Protein AF-A0A8T5PJV5-F1 (afdb_monomer)

Foldseek 3Di:
DVCQLVVLQLQLLLPVPCLLVPVVVVCVLQPPPVLVVLLSCCLPPVPHDNPVADPLVVVVSVLSSVVVVVSNVSSVVSNVSVVVVCVVCVVVVNVVVSLVSNVVSLVVVVVVLVVLLCCLVPPVVVVVVVVCCVSPVVPSPDDDCPGPCCVRCPSVNVSVSSVVRSVVSVVVSVVSVVVSVVVVVVVVVD

Sequence (190 aa):
MKVLALFVTLFFISLNISFLLNQKIFILNYGENKYALKILEYVLSKDVKIDFLTYNEISHLNDVRNLVKYVFLIRDISLIIIIFSFSYFYINKKTDYFMKILKNGFLILFSFTLLLLASTLLFFDSLFIFFHQIFFPQGNWAFEPSSNLIILFPKEFWIKQFLIFIGISFSEFIFFYFFYIQNKNRKKYK

Mean predicted aligned error: 6.37 Å

Secondary structure (DSSP, 8-state):
-TTTTTSTTTHHHHS-TTTTT-HHHHHHHH-S-HHHHHHHHHHHTS-S--TTS-HHHHHHHHHHHHHHHHHHHHHHHHHHHHHHHHHHHHHTT-HHHHHHHHHHHHHHHHHHHHHHHHHHHH-HHHHHHHHHHHH-TT-TT---TTSHHHHHS-HHHHHHHHHHHHHHHHHHHHHHHHHHHHHHHHHHT-

Structure (mmCIF, N/CA/C/O backbone):
data_AF-A0A8T5PJV5-F1
#
_entry.id   AF-A0A8T5PJV5-F1
#
loop_
_atom_site.group_PDB
_atom_site.id
_atom_site.type_symbol
_atom_site.label_atom_id
_atom_site.label_alt_id
_atom_site.label_comp_id
_atom_site.label_asym_id
_atom_site.label_entity_id
_atom_site.label_seq_id
_atom_site.pdbx_PDB_ins_code
_atom_site.Cartn_x
_atom_site.Cartn_y
_atom_site.Cartn_z
_atom_site.occupancy
_atom_site.B_iso_or_equiv
_atom_site.auth_seq_id
_atom_site.auth_comp_id
_atom_site.auth_asym_id
_atom_site.auth_atom_id
_atom_site.pdbx_PDB_model_num
ATOM 1 N N . MET A 1 1 ? -20.487 6.536 9.307 1.00 44.53 1 MET A N 1
ATOM 2 C CA . MET A 1 1 ? -19.188 5.840 9.125 1.00 44.53 1 MET A CA 1
ATOM 3 C C . MET A 1 1 ? -18.192 6.254 10.221 1.00 44.53 1 MET A C 1
ATOM 5 O O . MET A 1 1 ? -17.358 7.100 9.965 1.00 44.53 1 MET A O 1
ATOM 9 N N . LYS A 1 2 ? -18.316 5.802 11.476 1.00 37.06 2 LYS A N 1
ATOM 10 C CA . LYS A 1 2 ? -17.989 6.622 12.674 1.00 37.06 2 LYS A CA 1
ATOM 11 C C . LYS A 1 2 ? -16.478 6.828 12.975 1.00 37.06 2 LYS A C 1
ATOM 13 O O . LYS A 1 2 ? -15.947 6.216 13.891 1.00 37.06 2 LYS A O 1
ATOM 18 N N . VAL A 1 3 ? -15.908 7.793 12.231 1.00 41.66 3 VAL A N 1
ATOM 19 C CA . VAL A 1 3 ? -14.508 8.203 11.938 1.00 41.66 3 VAL A CA 1
ATOM 20 C C . VAL A 1 3 ? -13.762 7.340 10.871 1.00 41.66 3 VAL A C 1
ATOM 22 O O . VAL A 1 3 ? -12.560 7.434 10.679 1.00 41.66 3 VAL A O 1
ATOM 25 N N . LEU A 1 4 ? -14.507 6.531 10.107 1.00 41.62 4 LEU A N 1
ATOM 26 C CA . LEU A 1 4 ? -14.152 5.625 8.989 1.00 41.62 4 LEU A CA 1
ATOM 27 C C . LEU A 1 4 ? -12.901 4.728 9.131 1.00 41.62 4 LEU A C 1
ATOM 29 O O . LEU A 1 4 ? -11.849 5.047 8.612 1.00 41.62 4 LEU A O 1
ATOM 33 N N . ALA A 1 5 ? -12.963 3.524 9.710 1.00 51.03 5 ALA A N 1
ATOM 34 C CA . ALA A 1 5 ? -13.978 3.078 10.624 1.00 51.03 5 ALA A CA 1
ATOM 35 C C . ALA A 1 5 ? -13.789 3.914 11.874 1.00 51.03 5 ALA A C 1
ATOM 37 O O . ALA A 1 5 ? -14.768 4.541 12.219 1.00 51.03 5 ALA A O 1
ATOM 38 N N . LEU A 1 6 ? -12.561 4.039 12.409 1.00 45.66 6 LEU A N 1
ATOM 39 C CA . LEU A 1 6 ? -11.931 5.268 12.935 1.00 45.66 6 LEU A CA 1
ATOM 40 C C . LEU A 1 6 ? -10.513 5.273 12.367 1.00 45.66 6 LEU A C 1
ATOM 42 O O . LEU A 1 6 ? -9.578 4.896 13.038 1.00 45.66 6 LEU A O 1
ATOM 46 N N . PHE A 1 7 ? -10.421 5.588 11.076 1.00 41.50 7 PHE A N 1
ATOM 47 C CA . PHE A 1 7 ? -9.308 5.438 10.126 1.00 41.50 7 PHE A CA 1
ATOM 48 C C . PHE A 1 7 ? -9.049 4.026 9.509 1.00 41.50 7 PHE A C 1
ATOM 50 O O . PHE A 1 7 ? -7.925 3.736 9.154 1.00 41.50 7 PHE A O 1
ATOM 57 N N . VAL A 1 8 ? -10.031 3.112 9.373 1.00 53.62 8 VAL A N 1
ATOM 58 C CA . VAL A 1 8 ? -9.960 1.716 8.794 1.00 53.62 8 VAL A CA 1
ATOM 59 C C . VAL A 1 8 ? -8.514 1.154 8.650 1.00 53.62 8 VAL A C 1
ATOM 61 O O . VAL A 1 8 ? -7.968 0.918 7.590 1.00 53.62 8 VAL A O 1
ATOM 64 N N . THR A 1 9 ? -7.778 0.959 9.728 1.00 53.88 9 THR A N 1
ATOM 65 C CA . THR A 1 9 ? -8.232 1.124 11.106 1.00 53.88 9 THR A CA 1
ATOM 66 C C . THR A 1 9 ? -7.166 1.828 11.943 1.00 53.88 9 THR A C 1
ATOM 68 O O . THR A 1 9 ? -6.834 1.434 13.046 1.00 53.88 9 THR A O 1
ATOM 71 N N . LEU A 1 10 ? -6.694 2.922 11.361 1.00 54.34 10 LEU A N 1
ATOM 72 C CA . LEU A 1 10 ? -5.470 3.687 11.516 1.00 54.34 10 LEU A CA 1
ATOM 73 C C . LEU A 1 10 ? -4.329 3.093 10.672 1.00 54.34 10 LEU A C 1
ATOM 75 O O . LEU A 1 10 ? -3.223 2.805 11.115 1.00 54.34 10 LEU A O 1
ATOM 79 N N . PHE A 1 11 ? -4.729 2.922 9.400 1.00 46.50 11 PHE A N 1
ATOM 80 C CA . PHE A 1 11 ? -4.013 2.652 8.144 1.00 46.50 11 PHE A CA 1
ATOM 81 C C . PHE A 1 11 ? -3.481 1.241 7.905 1.00 46.50 11 PHE A C 1
ATOM 83 O O . PHE A 1 11 ? -2.338 1.066 7.520 1.00 46.50 11 PHE A O 1
ATOM 90 N N . PHE A 1 12 ? -4.294 0.212 8.156 1.00 54.09 12 PHE A N 1
ATOM 91 C CA . PHE A 1 12 ? -3.817 -1.182 8.259 1.00 54.09 12 PHE A CA 1
ATOM 92 C C . PHE A 1 12 ? -2.700 -1.359 9.317 1.00 54.09 12 PHE A C 1
ATOM 94 O O . PHE A 1 12 ? -1.940 -2.311 9.289 1.00 54.09 12 PHE A O 1
ATOM 101 N N . ILE A 1 13 ? -2.667 -0.422 10.278 1.00 48.00 13 ILE A N 1
ATOM 102 C CA . ILE A 1 13 ? -1.662 -0.199 11.326 1.00 48.00 13 ILE A CA 1
ATOM 103 C C . ILE A 1 13 ? -0.325 0.223 10.728 1.00 48.00 13 ILE A C 1
ATOM 105 O O . ILE A 1 13 ? 0.733 -0.340 10.972 1.00 48.00 13 ILE A O 1
ATOM 109 N N . SER A 1 14 ? -0.400 1.321 9.978 1.00 48.00 14 SER A N 1
ATOM 110 C CA . SER A 1 14 ? 0.725 2.162 9.600 1.00 48.00 14 SER A CA 1
ATOM 111 C C . SER A 1 14 ? 1.816 1.513 8.772 1.00 48.00 14 SER A C 1
ATOM 113 O O . SER A 1 14 ? 2.968 1.828 9.033 1.00 48.00 14 SER A O 1
ATOM 115 N N . LEU A 1 15 ? 1.471 0.771 7.701 1.00 49.84 15 LEU A N 1
ATOM 116 C CA . LEU A 1 15 ? 2.390 -0.134 6.974 1.00 49.84 15 LEU A CA 1
ATOM 117 C C . LEU A 1 15 ? 2.424 -1.435 7.832 1.00 49.84 15 LEU A C 1
ATOM 119 O O . LEU A 1 15 ? 2.493 -1.402 9.040 1.00 49.84 15 LEU A O 1
ATOM 123 N N . ASN A 1 16 ? 2.446 -2.659 7.350 1.00 51.41 16 ASN A N 1
ATOM 124 C CA . ASN A 1 16 ? 3.687 -3.205 6.834 1.00 51.41 16 ASN A CA 1
ATOM 125 C C . ASN A 1 16 ? 4.979 -2.396 7.195 1.00 51.41 16 ASN A C 1
ATOM 127 O O . ASN A 1 16 ? 5.823 -2.273 6.318 1.00 51.41 16 ASN A O 1
ATOM 131 N N . ILE A 1 17 ? 5.156 -1.826 8.418 1.00 41.53 17 ILE A N 1
ATOM 132 C CA . ILE A 1 17 ? 6.207 -0.852 8.881 1.00 41.53 17 ILE A CA 1
ATOM 133 C C . ILE A 1 17 ? 7.627 -1.261 8.502 1.00 41.53 17 ILE A C 1
ATOM 135 O O . ILE A 1 17 ? 8.520 -0.427 8.389 1.00 41.53 17 ILE A O 1
ATOM 139 N N . SER A 1 18 ? 7.825 -2.534 8.203 1.00 43.03 18 SER A N 1
ATOM 140 C CA . SER A 1 18 ? 9.096 -3.096 7.786 1.00 43.03 18 SER A CA 1
ATOM 141 C C . SER A 1 18 ? 9.058 -3.740 6.399 1.00 43.03 18 SER A C 1
ATOM 143 O O . SER A 1 18 ? 10.116 -3.995 5.863 1.00 43.03 18 SER A O 1
ATOM 145 N N . PHE A 1 19 ? 7.919 -3.996 5.752 1.00 51.78 19 PHE A N 1
ATOM 146 C CA . PHE A 1 19 ? 7.905 -4.701 4.458 1.00 51.78 19 PHE A CA 1
ATOM 147 C C . PHE A 1 19 ? 8.615 -3.917 3.338 1.00 51.78 19 PHE A C 1
ATOM 149 O O . PHE A 1 19 ? 9.360 -4.501 2.560 1.00 51.78 19 PHE A O 1
ATOM 156 N N . LEU A 1 20 ? 8.454 -2.587 3.310 1.00 42.69 20 LEU A N 1
ATOM 157 C CA . LEU A 1 20 ? 9.111 -1.672 2.357 1.00 42.69 20 LEU A CA 1
ATOM 158 C C . LEU A 1 20 ? 10.495 -1.171 2.818 1.00 42.69 20 LEU A C 1
ATOM 160 O O . LEU A 1 20 ? 11.264 -0.675 2.001 1.00 42.69 20 LEU A O 1
ATOM 164 N N . LEU A 1 21 ? 10.822 -1.293 4.111 1.00 45.41 21 LEU A N 1
ATOM 165 C CA . LEU A 1 21 ? 12.126 -0.902 4.678 1.00 45.41 21 LEU A CA 1
ATOM 166 C C . LEU A 1 21 ? 13.077 -2.087 4.864 1.00 45.41 21 LEU A C 1
ATOM 168 O O . LEU A 1 21 ? 14.278 -1.906 5.054 1.00 45.41 21 LEU A O 1
ATOM 172 N N . ASN A 1 22 ? 12.564 -3.313 4.814 1.00 56.81 22 ASN A N 1
ATOM 173 C CA . ASN A 1 22 ? 13.382 -4.492 4.964 1.00 56.81 22 ASN A CA 1
ATOM 174 C C . ASN A 1 22 ? 13.958 -4.830 3.598 1.00 56.81 22 ASN A C 1
ATOM 176 O O . ASN A 1 22 ? 13.433 -5.683 2.879 1.00 56.81 22 ASN A O 1
ATOM 180 N N . GLN A 1 23 ? 15.089 -4.189 3.285 1.00 56.31 23 GLN A N 1
ATOM 181 C CA . GLN A 1 23 ? 15.986 -4.652 2.233 1.00 56.31 23 GLN A CA 1
ATOM 182 C C . GLN A 1 23 ? 16.116 -6.176 2.287 1.00 56.31 23 GLN A C 1
ATOM 184 O O . GLN A 1 23 ? 16.144 -6.784 1.236 1.00 56.31 23 GLN A O 1
ATOM 189 N N . LYS A 1 24 ? 16.069 -6.827 3.466 1.00 58.97 24 LYS A N 1
ATOM 190 C CA . LYS A 1 24 ? 16.102 -8.293 3.547 1.00 58.97 24 LYS A CA 1
ATOM 191 C C . LYS A 1 24 ? 14.964 -8.992 2.812 1.00 58.97 24 LYS A C 1
ATOM 193 O O . LYS A 1 24 ? 15.244 -10.017 2.230 1.00 58.97 24 LYS A O 1
ATOM 198 N N . ILE A 1 25 ? 13.717 -8.517 2.797 1.00 60.09 25 ILE A N 1
ATOM 199 C CA . ILE A 1 25 ? 12.638 -9.214 2.060 1.00 60.09 25 ILE A CA 1
ATOM 200 C C . ILE A 1 25 ? 12.834 -9.052 0.553 1.00 60.09 25 ILE A C 1
ATOM 202 O O . ILE A 1 25 ? 12.665 -10.005 -0.206 1.00 60.09 25 ILE A O 1
ATOM 206 N N . PHE A 1 26 ? 13.245 -7.859 0.127 1.00 65.69 26 PHE A N 1
ATOM 207 C CA . PHE A 1 26 ? 13.603 -7.601 -1.260 1.00 65.69 26 PHE A CA 1
ATOM 208 C C . PHE A 1 26 ? 14.828 -8.439 -1.679 1.00 65.69 26 PHE A C 1
ATOM 210 O O . PHE A 1 26 ? 14.756 -9.157 -2.667 1.00 65.69 26 PHE A O 1
ATOM 217 N N . ILE A 1 27 ? 15.889 -8.476 -0.866 1.00 61.34 27 ILE A N 1
ATOM 218 C CA . ILE A 1 27 ? 17.088 -9.324 -1.014 1.00 61.34 27 ILE A CA 1
ATOM 219 C C . ILE A 1 27 ? 16.724 -10.817 -0.982 1.00 61.34 27 ILE A C 1
ATOM 221 O O . ILE A 1 27 ? 17.248 -11.584 -1.775 1.00 61.34 27 ILE A O 1
ATOM 225 N N . LEU A 1 28 ? 15.803 -11.260 -0.123 1.00 63.19 28 LEU A N 1
ATOM 226 C CA . LEU A 1 28 ? 15.343 -12.656 -0.067 1.00 63.19 28 LEU A CA 1
ATOM 227 C C . LEU A 1 28 ? 14.551 -13.048 -1.322 1.00 63.19 28 LEU A C 1
ATOM 229 O O . LEU A 1 28 ? 14.532 -14.217 -1.699 1.00 63.19 28 LEU A O 1
ATOM 233 N N . ASN A 1 29 ? 13.882 -12.090 -1.966 1.00 63.44 29 ASN A N 1
ATOM 234 C CA . ASN A 1 29 ? 13.119 -12.322 -3.190 1.00 63.44 29 ASN A CA 1
ATOM 235 C C . ASN A 1 29 ? 13.947 -12.185 -4.467 1.00 63.44 29 ASN A C 1
ATOM 237 O O . ASN A 1 29 ? 13.564 -12.776 -5.473 1.00 63.44 29 ASN A O 1
ATOM 241 N N . TYR A 1 30 ? 15.035 -11.422 -4.419 1.00 66.00 30 TYR A N 1
ATOM 242 C CA . TYR A 1 30 ? 15.788 -10.996 -5.593 1.00 66.00 30 TYR A CA 1
ATOM 243 C C . TYR A 1 30 ? 17.251 -11.489 -5.601 1.00 66.00 30 TYR A C 1
ATOM 245 O O . TYR A 1 30 ? 17.903 -11.535 -6.642 1.00 66.00 30 TYR A O 1
ATOM 253 N N . GLY A 1 31 ? 17.784 -11.890 -4.449 1.00 61.94 31 GLY A N 1
ATOM 254 C CA . GLY A 1 31 ? 19.214 -12.110 -4.243 1.00 61.94 31 GLY A CA 1
ATOM 255 C C . GLY A 1 31 ? 1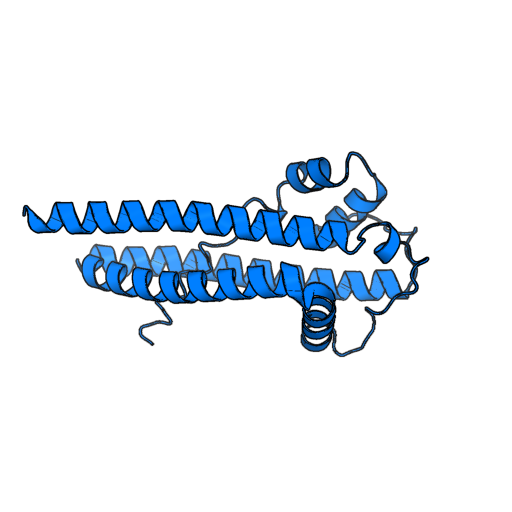9.995 -10.794 -4.179 1.00 61.94 31 GLY A C 1
ATOM 256 O O . GLY A 1 31 ? 19.425 -9.702 -4.170 1.00 61.94 31 GLY A O 1
ATOM 257 N N . GLU A 1 32 ? 21.324 -10.880 -4.169 1.00 65.38 32 GLU A N 1
ATOM 258 C CA . GLU A 1 32 ? 22.233 -9.724 -4.213 1.00 65.38 32 GLU A CA 1
ATOM 259 C C . GLU A 1 32 ? 22.260 -9.027 -5.596 1.00 65.38 32 GLU A C 1
ATOM 261 O O . GLU A 1 32 ? 23.302 -8.539 -6.038 1.00 65.38 32 GLU A O 1
ATOM 266 N N . ASN A 1 33 ? 21.138 -8.968 -6.331 1.00 84.81 33 ASN A N 1
ATOM 267 C CA . ASN A 1 33 ? 21.113 -8.252 -7.604 1.00 84.81 33 ASN A CA 1
ATOM 268 C C . ASN A 1 33 ? 21.248 -6.748 -7.352 1.00 84.81 33 ASN A C 1
ATOM 270 O O . ASN A 1 33 ? 20.303 -6.034 -6.996 1.00 84.81 33 ASN A O 1
ATOM 274 N N . LYS A 1 34 ? 22.458 -6.265 -7.601 1.00 86.25 34 LYS A N 1
ATOM 275 C CA . LYS A 1 34 ? 22.851 -4.874 -7.424 1.00 86.25 34 LYS A CA 1
ATOM 276 C C . LYS A 1 34 ? 21.946 -3.888 -8.173 1.00 86.25 34 LYS A C 1
ATOM 278 O O . LYS A 1 34 ? 21.739 -2.787 -7.677 1.00 86.25 34 LYS A O 1
ATOM 283 N N . TYR A 1 35 ? 21.401 -4.246 -9.336 1.00 90.56 35 TYR A N 1
ATOM 284 C CA . TYR A 1 35 ? 20.568 -3.343 -10.139 1.00 90.56 35 TYR A CA 1
ATOM 285 C C . TYR A 1 35 ? 19.190 -3.131 -9.515 1.00 90.56 35 TYR A C 1
ATOM 287 O O . TYR A 1 35 ? 18.766 -1.990 -9.340 1.00 90.56 35 TYR A O 1
ATOM 295 N N . ALA A 1 36 ? 18.525 -4.208 -9.095 1.00 88.12 36 ALA A N 1
ATOM 296 C CA . ALA A 1 36 ? 17.245 -4.106 -8.401 1.00 88.12 36 ALA A CA 1
ATOM 297 C C . ALA A 1 36 ? 17.381 -3.351 -7.068 1.00 88.12 36 ALA A C 1
ATOM 299 O O . ALA A 1 36 ? 16.540 -2.513 -6.744 1.00 88.12 36 ALA A O 1
ATOM 300 N N . LEU A 1 37 ? 18.477 -3.579 -6.332 1.00 85.75 37 LEU A N 1
ATOM 301 C CA . LEU A 1 37 ? 18.777 -2.849 -5.095 1.00 85.75 37 LEU A CA 1
ATOM 302 C C . LEU A 1 37 ? 19.000 -1.354 -5.340 1.00 85.75 37 LEU A C 1
ATOM 304 O O . LEU A 1 37 ? 18.445 -0.536 -4.611 1.00 85.75 37 LEU A O 1
ATOM 308 N N . LYS A 1 38 ? 19.731 -0.984 -6.400 1.00 89.88 38 LYS A N 1
ATOM 309 C CA . LYS A 1 38 ? 19.879 0.423 -6.802 1.00 89.88 38 LYS A CA 1
ATOM 310 C C . LYS A 1 38 ? 18.537 1.076 -7.140 1.00 89.88 38 LYS A C 1
ATOM 312 O O . LYS A 1 38 ? 18.352 2.246 -6.824 1.00 89.88 38 LYS A O 1
ATOM 317 N N . ILE A 1 39 ? 17.606 0.353 -7.772 1.00 91.06 39 ILE A N 1
ATOM 318 C CA . ILE A 1 39 ? 16.259 0.877 -8.057 1.00 91.06 39 ILE A CA 1
ATOM 319 C C . ILE A 1 39 ? 15.481 1.085 -6.762 1.00 91.06 39 ILE A C 1
ATOM 321 O O . ILE A 1 39 ? 14.876 2.140 -6.585 1.00 91.06 39 ILE A O 1
ATOM 325 N N . LEU A 1 40 ? 15.525 0.122 -5.839 1.00 87.06 40 LEU A N 1
ATOM 326 C CA . LEU A 1 40 ? 14.891 0.268 -4.532 1.00 87.06 40 LEU A CA 1
ATOM 327 C C . LEU A 1 40 ? 15.447 1.490 -3.785 1.00 87.06 40 LEU A C 1
ATOM 329 O O . LEU A 1 40 ? 14.682 2.327 -3.313 1.00 87.06 40 LEU A O 1
ATOM 333 N N . GLU A 1 41 ? 16.769 1.636 -3.732 1.00 86.81 41 GLU A N 1
ATOM 334 C CA . GLU A 1 41 ? 17.431 2.782 -3.106 1.00 86.81 41 GLU A CA 1
ATOM 335 C C . GLU A 1 41 ? 17.067 4.100 -3.802 1.00 86.81 41 GLU A C 1
ATOM 337 O O . GLU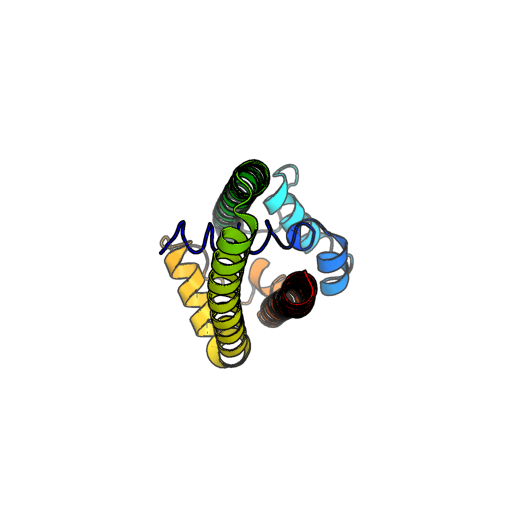 A 1 41 ? 16.728 5.084 -3.146 1.00 86.81 41 GLU A O 1
ATOM 342 N N . TYR A 1 42 ? 17.010 4.112 -5.137 1.00 91.00 42 TYR A N 1
ATOM 343 C CA . TYR A 1 42 ? 16.529 5.262 -5.895 1.00 91.00 42 TYR A CA 1
ATOM 344 C C . TYR A 1 42 ? 15.100 5.648 -5.493 1.00 91.00 42 TYR A C 1
ATOM 346 O O . TYR A 1 42 ? 14.833 6.823 -5.231 1.00 91.00 42 TYR A O 1
ATOM 354 N N . VAL A 1 43 ? 14.176 4.689 -5.422 1.00 89.75 43 VAL A N 1
ATOM 355 C CA . VAL A 1 43 ? 12.778 4.938 -5.040 1.00 89.75 43 VAL A CA 1
ATOM 356 C C . VAL A 1 43 ? 12.675 5.456 -3.599 1.00 89.75 43 VAL A C 1
ATOM 358 O O . VAL A 1 43 ? 11.840 6.320 -3.336 1.00 89.75 43 VAL A O 1
ATOM 361 N N . LEU A 1 44 ? 13.546 5.005 -2.690 1.00 85.56 44 LEU A N 1
ATOM 362 C CA . LEU A 1 44 ? 13.499 5.364 -1.269 1.00 85.56 44 LEU A CA 1
ATOM 363 C C . LEU A 1 44 ? 14.226 6.676 -0.913 1.00 85.56 44 LEU A C 1
ATOM 365 O O . LEU A 1 44 ? 13.657 7.479 -0.174 1.00 85.56 44 LEU A O 1
ATOM 369 N N . SER A 1 45 ? 15.446 6.916 -1.410 1.00 78.81 45 SER A N 1
ATOM 370 C CA . SER A 1 45 ? 16.308 8.031 -0.956 1.00 78.81 45 SER A CA 1
ATOM 371 C C . SER A 1 45 ? 16.746 9.014 -2.045 1.00 78.81 45 SER A C 1
ATOM 373 O O . SER A 1 45 ? 16.992 10.171 -1.729 1.00 78.81 45 SER A O 1
ATOM 375 N N . LYS A 1 46 ? 16.763 8.619 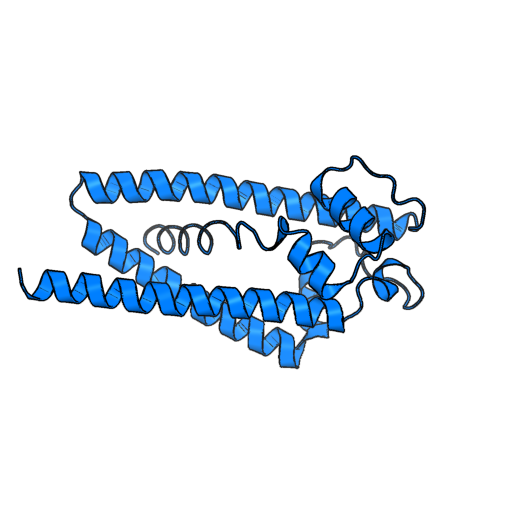-3.329 1.00 79.00 46 LYS A N 1
ATOM 376 C CA . LYS A 1 46 ? 17.280 9.414 -4.477 1.00 79.00 46 LYS A CA 1
ATOM 377 C C . LYS A 1 46 ? 18.808 9.587 -4.526 1.00 79.00 46 LYS A C 1
ATOM 379 O O . LYS A 1 46 ? 19.304 10.174 -5.484 1.00 79.00 46 LYS A O 1
ATOM 384 N N . ASP A 1 47 ? 19.557 8.981 -3.612 1.00 80.88 47 ASP A N 1
ATOM 385 C CA 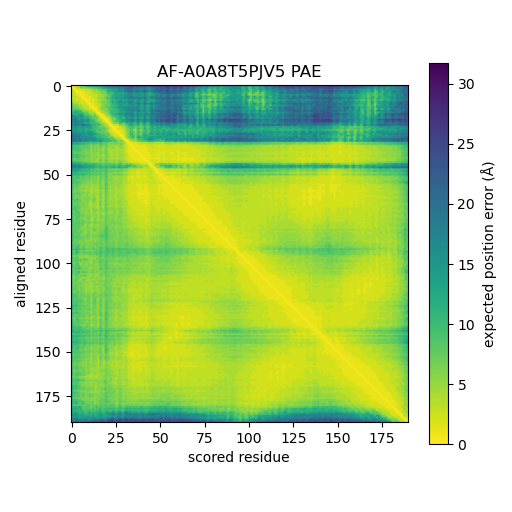. ASP A 1 47 ? 21.010 9.198 -3.511 1.00 80.88 47 ASP A CA 1
ATOM 386 C C . ASP A 1 47 ? 21.855 8.336 -4.468 1.00 80.88 47 ASP A C 1
ATOM 388 O O . ASP A 1 47 ? 23.084 8.397 -4.464 1.00 80.88 47 ASP A O 1
ATOM 392 N N . VAL A 1 48 ? 21.210 7.558 -5.345 1.00 88.94 48 VAL A N 1
ATOM 393 C CA . VAL A 1 48 ? 21.881 6.616 -6.251 1.00 88.94 48 VAL A CA 1
ATOM 394 C C . VAL A 1 48 ? 21.562 6.884 -7.714 1.00 88.94 48 VAL A C 1
ATOM 396 O O . VAL A 1 48 ? 20.445 7.235 -8.081 1.00 88.94 48 VAL A O 1
ATOM 399 N N . LYS A 1 49 ? 22.556 6.688 -8.586 1.00 90.44 49 LYS A N 1
ATOM 400 C CA . LYS A 1 49 ? 22.382 6.747 -10.043 1.00 90.44 49 LYS A CA 1
ATOM 401 C C . LYS A 1 49 ? 21.878 5.407 -10.598 1.00 90.44 49 LYS A C 1
ATOM 403 O O . LYS A 1 49 ? 22.437 4.352 -10.289 1.00 90.44 49 LYS A O 1
ATOM 408 N N . ILE A 1 50 ? 20.859 5.487 -11.455 1.00 92.69 50 ILE A N 1
ATOM 409 C CA . ILE A 1 50 ? 20.219 4.381 -12.194 1.00 92.69 50 ILE A CA 1
ATOM 410 C C . ILE A 1 50 ? 20.431 4.553 -13.709 1.00 92.69 50 ILE A C 1
ATOM 412 O O . ILE A 1 50 ? 19.496 4.573 -14.497 1.00 92.69 50 ILE A O 1
ATOM 416 N N . ASP A 1 51 ? 21.689 4.736 -14.101 1.00 93.00 51 ASP A N 1
ATOM 417 C CA . ASP A 1 51 ? 22.156 5.001 -15.473 1.00 93.00 51 ASP A CA 1
ATOM 418 C C . ASP A 1 51 ? 21.964 3.839 -16.459 1.00 93.00 51 ASP A C 1
ATOM 420 O O . ASP A 1 51 ? 22.024 4.033 -17.668 1.00 93.00 51 ASP A O 1
ATOM 424 N N . PHE A 1 52 ? 21.694 2.643 -15.947 1.00 94.62 52 PHE A N 1
ATOM 425 C CA . PHE A 1 52 ? 21.333 1.474 -16.744 1.00 94.62 52 PHE A CA 1
ATOM 426 C C . PHE A 1 52 ? 19.862 1.475 -17.190 1.00 94.62 52 PHE A C 1
ATOM 428 O O . PHE A 1 52 ? 19.452 0.556 -17.887 1.00 94.62 52 PHE A O 1
ATOM 435 N N . LEU A 1 53 ? 19.052 2.457 -16.789 1.00 95.94 53 LEU A N 1
ATOM 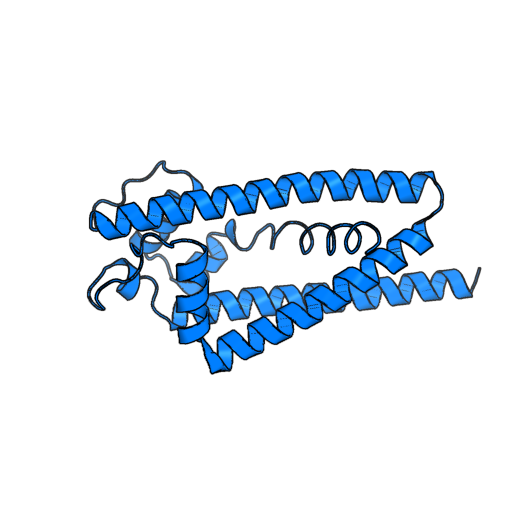436 C CA . LEU A 1 53 ? 17.662 2.592 -17.224 1.00 95.94 53 LEU A CA 1
ATOM 437 C C . LEU A 1 53 ? 17.525 3.662 -18.309 1.00 95.94 53 LEU A C 1
ATOM 439 O O . LEU A 1 53 ? 18.256 4.652 -18.338 1.00 95.94 53 LEU A O 1
ATOM 443 N N . THR A 1 54 ? 16.557 3.474 -19.198 1.00 95.31 54 THR A N 1
ATOM 444 C CA . THR A 1 54 ? 16.202 4.455 -20.226 1.00 95.31 54 THR A CA 1
ATOM 445 C C . THR A 1 54 ? 15.539 5.693 -19.619 1.00 95.31 54 THR A C 1
ATOM 447 O O . THR A 1 54 ? 15.046 5.681 -18.489 1.00 95.31 54 THR A O 1
ATOM 450 N N . TYR A 1 55 ? 15.462 6.776 -20.397 1.00 94.38 55 TYR A N 1
ATOM 451 C CA . TYR A 1 55 ? 14.774 8.000 -19.979 1.00 94.38 55 TYR A CA 1
ATOM 452 C C . TYR A 1 55 ? 13.318 7.746 -19.544 1.00 94.38 55 TYR A C 1
ATOM 454 O O . TYR A 1 55 ? 12.893 8.260 -18.510 1.00 94.38 55 TYR A O 1
ATOM 462 N N . ASN A 1 56 ? 12.576 6.916 -20.286 1.00 94.12 56 ASN A N 1
ATOM 463 C CA . ASN A 1 56 ? 11.177 6.604 -19.977 1.00 94.12 56 ASN A CA 1
ATOM 464 C C . ASN A 1 56 ? 11.045 5.783 -18.684 1.00 94.12 56 ASN A C 1
ATOM 466 O O . ASN A 1 56 ? 10.191 6.084 -17.854 1.00 94.12 56 ASN A O 1
ATOM 470 N N . GLU A 1 57 ? 11.925 4.803 -18.464 1.00 96.00 57 GLU A N 1
ATOM 471 C CA . GLU A 1 57 ? 11.955 4.020 -17.220 1.00 96.00 57 GLU A CA 1
ATOM 472 C C . GLU A 1 57 ? 12.298 4.895 -16.006 1.00 96.00 57 GLU A C 1
ATOM 474 O O . GLU A 1 57 ? 11.672 4.783 -14.953 1.00 96.00 57 GLU A O 1
ATOM 479 N N . ILE A 1 58 ? 13.251 5.823 -16.155 1.00 96.00 58 ILE A N 1
ATOM 480 C CA . ILE A 1 58 ? 13.592 6.798 -15.109 1.00 96.00 58 ILE A CA 1
ATOM 481 C C . ILE A 1 58 ? 12.416 7.749 -14.851 1.00 96.00 58 ILE A C 1
ATOM 483 O O . ILE A 1 58 ? 12.125 8.062 -13.695 1.00 96.00 58 ILE A O 1
ATOM 487 N N . SER A 1 59 ? 11.736 8.217 -15.903 1.00 95.88 59 SER A N 1
ATOM 488 C CA . SER A 1 59 ? 10.540 9.058 -15.789 1.00 95.88 59 SER A CA 1
ATOM 489 C C . SER A 1 59 ? 9.459 8.354 -14.969 1.00 95.88 59 SER A C 1
ATOM 491 O O . SER A 1 59 ? 8.997 8.917 -13.979 1.00 95.88 59 SER A O 1
ATOM 493 N N . HIS A 1 60 ? 9.156 7.097 -15.282 1.00 96.69 60 HIS A N 1
ATOM 494 C CA . HIS A 1 60 ? 8.209 6.300 -14.511 1.00 96.69 60 HIS A CA 1
ATOM 495 C C . HIS A 1 60 ? 8.645 6.086 -13.060 1.00 96.69 60 HIS A C 1
ATOM 497 O O . HIS A 1 60 ? 7.856 6.276 -12.137 1.00 96.69 60 HIS A O 1
ATOM 503 N N . LEU A 1 61 ? 9.919 5.755 -12.820 1.00 95.94 61 LEU A N 1
ATOM 504 C CA . LEU A 1 61 ? 10.434 5.587 -11.459 1.00 95.94 61 LEU A CA 1
ATOM 505 C C . LEU A 1 61 ? 10.377 6.877 -10.632 1.00 95.94 61 LEU A C 1
ATOM 507 O O . LEU A 1 61 ? 10.270 6.808 -9.406 1.00 95.94 61 LEU A O 1
ATOM 511 N N . ASN A 1 62 ? 10.428 8.055 -11.261 1.00 95.69 62 ASN A N 1
ATOM 512 C CA . ASN A 1 62 ? 10.183 9.316 -10.561 1.00 95.69 62 ASN A CA 1
ATOM 513 C C . ASN A 1 62 ? 8.730 9.430 -10.086 1.00 95.69 62 ASN A C 1
ATOM 515 O O . ASN A 1 62 ? 8.503 9.861 -8.953 1.00 95.69 62 ASN A O 1
ATOM 519 N N . ASP A 1 63 ? 7.769 8.999 -10.900 1.00 96.12 63 ASP A N 1
ATOM 520 C CA . ASP A 1 63 ? 6.357 8.987 -10.516 1.00 96.12 63 ASP A CA 1
ATOM 521 C C . ASP A 1 63 ? 6.090 7.948 -9.423 1.00 96.12 63 ASP A C 1
ATOM 523 O O . ASP A 1 63 ? 5.465 8.262 -8.409 1.00 96.12 63 ASP A O 1
ATOM 527 N N . VAL A 1 64 ? 6.650 6.741 -9.563 1.00 93.81 64 VAL A N 1
ATOM 528 C CA . VAL A 1 64 ? 6.590 5.683 -8.541 1.00 93.81 64 VAL A CA 1
ATOM 529 C C . VAL A 1 64 ? 7.174 6.176 -7.220 1.00 93.81 64 VAL A C 1
ATOM 531 O O . VAL A 1 64 ? 6.562 5.994 -6.169 1.00 93.81 64 VAL A O 1
ATOM 534 N N . ARG A 1 65 ? 8.321 6.865 -7.245 1.00 90.94 65 ARG A N 1
ATOM 535 C CA . ARG A 1 65 ? 8.905 7.488 -6.049 1.00 90.94 65 ARG A CA 1
ATOM 536 C C . ARG A 1 65 ? 7.931 8.462 -5.393 1.00 90.94 65 ARG A C 1
ATOM 538 O O . ARG A 1 65 ? 7.792 8.448 -4.172 1.00 90.94 65 ARG A O 1
ATOM 545 N N . ASN A 1 66 ? 7.294 9.336 -6.168 1.00 92.88 66 ASN A N 1
ATOM 546 C CA . ASN A 1 66 ? 6.353 10.308 -5.615 1.00 92.88 66 ASN A CA 1
ATOM 547 C C . ASN A 1 66 ? 5.140 9.607 -4.994 1.00 92.88 66 ASN A C 1
ATOM 549 O O . ASN A 1 66 ? 4.765 9.932 -3.868 1.00 92.88 66 ASN A O 1
ATOM 553 N N . LEU A 1 67 ? 4.599 8.584 -5.661 1.00 90.88 67 LEU A N 1
ATOM 554 C CA . LEU A 1 67 ? 3.536 7.745 -5.113 1.00 90.88 67 LEU A CA 1
ATOM 555 C C . LEU A 1 67 ? 3.955 7.097 -3.784 1.00 90.88 67 LEU A C 1
ATOM 557 O O . LEU A 1 67 ? 3.229 7.201 -2.797 1.00 90.88 67 LEU A O 1
ATOM 561 N N . VAL A 1 68 ? 5.153 6.504 -3.719 1.00 86.88 68 VAL A N 1
ATOM 562 C CA . VAL A 1 68 ? 5.707 5.902 -2.492 1.00 86.88 68 VAL A CA 1
ATOM 563 C C . VAL A 1 68 ? 5.847 6.939 -1.372 1.00 86.88 68 VAL A C 1
ATOM 565 O O . VAL A 1 68 ? 5.482 6.658 -0.230 1.00 86.88 68 VAL A O 1
ATOM 568 N N . LYS A 1 69 ? 6.290 8.163 -1.681 1.00 87.88 69 LYS A N 1
ATOM 569 C CA . LYS A 1 69 ? 6.354 9.262 -0.702 1.00 87.88 69 LYS A CA 1
ATOM 570 C C . LYS A 1 69 ? 4.979 9.637 -0.159 1.00 87.88 69 LYS A C 1
ATOM 572 O O . LYS A 1 69 ? 4.844 9.816 1.049 1.00 87.88 69 LYS A O 1
ATOM 577 N N . TYR A 1 70 ? 3.959 9.734 -1.013 1.00 88.12 70 TYR A N 1
ATOM 578 C CA . TYR A 1 70 ? 2.595 10.013 -0.560 1.00 88.12 70 TYR A CA 1
ATOM 579 C C . TYR A 1 70 ? 2.048 8.886 0.315 1.00 88.12 70 TYR A C 1
ATOM 581 O O . TYR A 1 70 ? 1.439 9.161 1.346 1.00 88.12 70 TYR A O 1
ATOM 589 N N . VAL A 1 71 ? 2.328 7.627 -0.032 1.00 83.62 71 VAL A N 1
ATOM 590 C CA . VAL A 1 71 ? 1.971 6.472 0.803 1.00 83.62 71 VAL A CA 1
ATOM 591 C C . VAL A 1 71 ? 2.642 6.558 2.180 1.00 83.62 71 VAL A C 1
ATOM 593 O O . VAL A 1 71 ? 1.970 6.353 3.191 1.00 83.62 71 VAL A O 1
ATOM 596 N N . PHE A 1 72 ? 3.930 6.916 2.254 1.00 81.88 72 PHE A N 1
ATOM 597 C CA . PHE A 1 72 ? 4.634 7.113 3.530 1.00 81.88 72 PHE A CA 1
ATOM 598 C C . PHE A 1 72 ? 4.103 8.300 4.336 1.00 81.88 72 PHE A C 1
ATOM 600 O O . PHE A 1 72 ? 3.937 8.186 5.547 1.00 81.88 72 PHE A O 1
ATOM 607 N N . LEU A 1 73 ? 3.760 9.409 3.685 1.00 85.31 73 LEU A N 1
ATOM 608 C CA . LEU A 1 73 ? 3.168 10.554 4.370 1.00 85.31 73 LEU A CA 1
ATOM 609 C C . LEU A 1 73 ? 1.795 10.207 4.959 1.00 85.31 73 LEU A C 1
ATOM 611 O O . LEU A 1 73 ? 1.526 10.499 6.124 1.00 85.31 73 LEU A O 1
ATOM 615 N N . ILE A 1 74 ? 0.933 9.549 4.176 1.00 82.00 74 ILE A N 1
ATOM 616 C CA . ILE A 1 74 ? -0.382 9.097 4.643 1.00 82.00 74 ILE A CA 1
ATOM 617 C C . ILE A 1 74 ? -0.201 8.134 5.816 1.00 82.00 74 ILE A C 1
ATOM 619 O O . ILE A 1 74 ? -0.873 8.300 6.833 1.00 82.00 74 ILE A O 1
ATOM 623 N N . ARG A 1 75 ? 0.741 7.186 5.731 1.00 82.81 75 ARG A N 1
ATOM 624 C CA . ARG A 1 75 ? 1.104 6.298 6.844 1.00 82.81 75 ARG A CA 1
ATOM 625 C C . ARG A 1 75 ? 1.437 7.081 8.117 1.00 82.81 75 ARG A C 1
ATOM 627 O O . ARG A 1 75 ? 0.873 6.777 9.167 1.00 82.81 75 ARG A O 1
ATOM 634 N N . ASP A 1 76 ? 2.329 8.063 8.033 1.00 81.75 76 ASP A N 1
ATOM 635 C CA . ASP A 1 76 ? 2.812 8.809 9.202 1.00 81.75 76 ASP A CA 1
ATOM 636 C C . ASP A 1 76 ? 1.706 9.651 9.841 1.00 81.75 76 ASP A C 1
ATOM 638 O O . ASP A 1 76 ? 1.531 9.646 11.060 1.00 81.75 76 ASP A O 1
ATOM 642 N N . ILE A 1 77 ? 0.873 10.295 9.023 1.00 84.31 77 ILE A N 1
ATOM 643 C CA . ILE A 1 77 ? -0.319 11.005 9.503 1.00 84.31 77 ILE A CA 1
ATOM 644 C C . ILE A 1 77 ? -1.267 10.031 10.210 1.00 84.31 77 ILE A C 1
ATOM 646 O O . ILE A 1 77 ? -1.812 10.332 11.272 1.00 84.31 77 ILE A O 1
ATOM 650 N N . SER A 1 78 ? -1.430 8.832 9.659 1.00 79.88 78 SER A N 1
ATOM 651 C CA . SER A 1 78 ? -2.298 7.810 10.236 1.00 79.88 78 SER A CA 1
ATOM 652 C C . SER A 1 78 ? -1.825 7.349 11.609 1.00 79.88 78 SER A C 1
ATOM 654 O O . SER A 1 78 ? -2.652 7.234 12.512 1.00 79.88 78 SER A O 1
ATOM 656 N N . LEU A 1 79 ? -0.512 7.139 11.786 1.00 78.75 79 LEU A N 1
ATOM 657 C CA . LEU A 1 79 ? 0.116 6.821 13.077 1.00 78.75 79 LEU A CA 1
ATOM 658 C C . LEU A 1 79 ? -0.215 7.860 14.138 1.00 78.75 79 LEU A C 1
ATOM 660 O O . LEU A 1 79 ? -0.598 7.524 15.257 1.00 78.75 79 LEU A O 1
ATOM 664 N N . ILE A 1 80 ? -0.097 9.132 13.773 1.00 84.06 80 ILE A N 1
ATOM 665 C CA . ILE A 1 80 ? -0.381 10.240 14.679 1.00 84.06 80 ILE A CA 1
ATOM 666 C C . ILE A 1 80 ? -1.852 10.190 15.112 1.00 84.06 80 ILE A C 1
ATOM 668 O O . ILE A 1 80 ? -2.159 10.258 16.305 1.00 84.06 80 ILE A O 1
ATOM 672 N N . ILE A 1 81 ? -2.768 9.963 14.167 1.00 82.88 81 ILE A N 1
ATOM 673 C CA . ILE A 1 81 ? -4.195 9.818 14.472 1.00 82.88 81 ILE A CA 1
ATOM 674 C C . ILE A 1 81 ? -4.436 8.597 15.387 1.00 82.88 81 ILE A C 1
ATOM 676 O O . ILE A 1 81 ? -5.345 8.671 16.220 1.00 82.88 81 ILE A O 1
ATOM 680 N N . ILE A 1 82 ? -3.629 7.513 15.315 1.00 78.25 82 ILE A N 1
ATOM 681 C CA . ILE A 1 82 ? -3.744 6.349 16.232 1.00 78.25 82 ILE A CA 1
ATOM 682 C C . ILE A 1 82 ? -3.602 6.807 17.654 1.00 78.25 82 ILE A C 1
ATOM 684 O O . ILE A 1 82 ? -4.465 6.547 18.494 1.00 78.25 82 ILE A O 1
ATOM 688 N N . ILE A 1 83 ? -2.479 7.465 17.903 1.00 82.38 83 ILE A N 1
ATOM 689 C CA . ILE A 1 83 ? -2.029 7.808 19.238 1.00 82.38 83 ILE A CA 1
ATOM 690 C C . ILE A 1 83 ? -3.047 8.755 19.869 1.00 82.38 83 ILE A C 1
ATOM 692 O O . ILE A 1 83 ? -3.484 8.523 20.999 1.00 82.38 83 ILE A O 1
ATOM 696 N N . PHE A 1 84 ? -3.516 9.754 19.116 1.00 87.25 84 PHE A N 1
ATOM 697 C CA . PHE A 1 84 ? -4.527 10.690 19.603 1.00 87.25 84 PHE A CA 1
ATOM 698 C C . PHE A 1 84 ? -5.895 10.039 19.809 1.00 87.25 84 PHE A C 1
ATOM 700 O O . PHE A 1 84 ? -6.526 10.267 20.841 1.00 87.25 84 PHE A O 1
ATOM 707 N N . SER A 1 85 ? -6.344 9.194 18.878 1.00 83.75 85 SER A N 1
ATOM 708 C CA . SER A 1 85 ? -7.628 8.498 19.002 1.00 83.75 85 SER A CA 1
ATOM 709 C C . SER A 1 85 ? -7.629 7.564 20.206 1.00 83.75 85 SER A C 1
ATOM 711 O O . SER A 1 85 ? -8.529 7.625 21.042 1.00 83.75 85 SER A O 1
ATOM 713 N N . PHE A 1 86 ? -6.595 6.733 20.337 1.00 83.25 86 PHE A N 1
ATOM 714 C CA . PHE A 1 86 ? -6.445 5.825 21.465 1.00 83.25 86 PHE A CA 1
ATOM 715 C C . PHE A 1 86 ? -6.421 6.593 22.791 1.00 83.25 86 PHE A C 1
ATOM 717 O O . PHE A 1 86 ? -7.205 6.275 23.686 1.00 83.25 86 PHE A O 1
ATOM 724 N N . SER A 1 87 ? -5.608 7.650 22.887 1.00 86.81 87 SER A N 1
ATOM 725 C CA . SER A 1 87 ? -5.517 8.498 24.083 1.00 86.81 87 SER A CA 1
ATOM 726 C C . SER A 1 87 ? -6.868 9.116 24.443 1.00 86.81 87 SER A C 1
ATOM 728 O O . SER A 1 87 ? -7.312 9.012 25.587 1.00 86.81 87 SER A O 1
ATOM 730 N N . TYR A 1 88 ? -7.579 9.681 23.462 1.00 89.81 88 TYR A N 1
ATOM 731 C CA . TYR A 1 88 ? -8.905 10.260 23.664 1.00 89.81 88 TYR A CA 1
ATOM 732 C C . TYR A 1 88 ? -9.906 9.228 24.202 1.00 89.81 88 TYR A C 1
ATOM 734 O O . TYR A 1 88 ? -10.566 9.470 25.217 1.00 89.81 88 TYR A O 1
ATOM 742 N N . PHE A 1 89 ? -10.024 8.059 23.564 1.00 87.56 89 PHE A N 1
ATOM 743 C CA . PHE A 1 89 ? -10.984 7.035 23.987 1.00 87.56 89 PHE A CA 1
ATOM 744 C C . PHE A 1 89 ? -10.609 6.375 25.317 1.00 87.56 89 PHE A C 1
ATOM 746 O O . PHE A 1 89 ? -11.507 5.986 26.070 1.00 87.56 89 PHE A O 1
ATOM 753 N N . 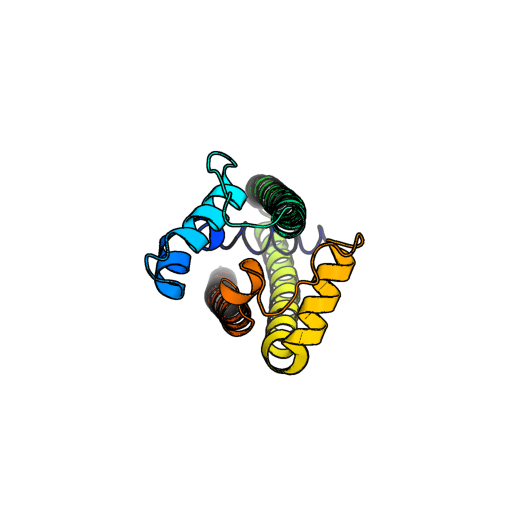TYR A 1 90 ? -9.315 6.275 25.622 1.00 85.44 90 TYR A N 1
ATOM 754 C CA . TYR A 1 90 ? -8.812 5.759 26.890 1.00 85.44 90 TYR A CA 1
ATOM 755 C C . TYR A 1 90 ? -9.131 6.706 28.053 1.00 85.44 90 TYR A C 1
ATOM 757 O O . TYR A 1 90 ? -9.789 6.290 29.008 1.00 85.44 90 TYR A O 1
ATOM 765 N N . ILE A 1 91 ? -8.762 7.988 27.939 1.00 92.06 91 ILE A N 1
ATOM 766 C CA . ILE A 1 91 ? -8.993 9.013 28.975 1.00 92.06 91 ILE A CA 1
ATOM 767 C C . ILE A 1 91 ? -10.489 9.156 29.276 1.00 92.06 91 ILE A C 1
ATOM 769 O O . ILE A 1 91 ? -10.901 9.196 30.432 1.00 92.06 91 ILE A O 1
ATOM 773 N N . ASN A 1 92 ? -11.326 9.145 28.236 1.00 91.06 92 ASN A N 1
ATOM 774 C CA . ASN A 1 92 ? -12.776 9.271 28.382 1.00 91.06 92 ASN A CA 1
ATOM 775 C C . ASN A 1 92 ? -13.477 7.965 28.802 1.00 91.06 92 ASN A C 1
ATOM 777 O O . ASN A 1 92 ? -14.706 7.917 28.800 1.00 91.06 92 ASN A O 1
ATOM 781 N N . LYS A 1 93 ? -12.736 6.890 29.117 1.00 89.00 93 LYS A N 1
ATOM 782 C CA . LYS A 1 93 ? -13.273 5.561 29.481 1.00 89.00 93 LYS A CA 1
ATOM 783 C C . LYS A 1 93 ? -14.247 4.980 28.438 1.00 89.00 93 LYS A C 1
ATOM 785 O O . LYS A 1 93 ? -15.112 4.170 28.757 1.00 89.00 93 LYS A O 1
ATOM 790 N N . LYS A 1 94 ? -14.086 5.347 27.162 1.00 87.06 94 LYS A N 1
ATOM 791 C CA . LYS A 1 94 ? -14.928 4.930 26.021 1.00 87.06 94 LYS A CA 1
ATOM 792 C C . LYS A 1 94 ? -14.274 3.815 25.189 1.00 87.06 94 LYS A C 1
ATOM 794 O O . LYS A 1 94 ? -14.511 3.703 23.984 1.00 87.06 94 LYS A O 1
ATOM 799 N N . THR A 1 95 ? -13.465 2.963 25.819 1.00 80.44 95 THR A N 1
ATOM 800 C CA . THR A 1 95 ? -12.694 1.906 25.134 1.00 80.44 95 THR A CA 1
ATOM 801 C C . THR A 1 95 ? -13.579 0.879 24.424 1.00 80.44 95 THR A C 1
ATOM 803 O O . THR A 1 95 ? -13.200 0.374 23.374 1.00 80.44 95 THR A O 1
ATOM 806 N N . ASP A 1 96 ? -14.793 0.607 24.913 1.00 82.31 96 ASP A N 1
ATOM 807 C CA . ASP A 1 96 ? -15.742 -0.284 24.224 1.00 82.31 96 ASP A CA 1
ATOM 808 C C . ASP A 1 96 ? -16.225 0.264 22.890 1.00 82.31 96 ASP A C 1
ATOM 810 O O . ASP A 1 96 ? -16.367 -0.471 21.911 1.00 82.31 96 ASP A O 1
ATOM 814 N N . TYR A 1 97 ? -16.476 1.568 22.848 1.00 83.88 97 TYR A N 1
ATOM 815 C CA . TYR A 1 97 ? -16.878 2.231 21.623 1.00 83.88 97 TYR A CA 1
ATOM 816 C C . TYR A 1 97 ? -15.722 2.240 20.617 1.00 83.88 97 TYR A C 1
ATOM 818 O O . TYR A 1 97 ? -15.928 1.887 19.457 1.00 83.88 97 TYR A O 1
ATOM 826 N N . PHE A 1 98 ? -14.498 2.512 21.082 1.00 82.56 98 PHE A N 1
ATOM 827 C CA . PHE A 1 98 ? -13.285 2.397 20.269 1.00 82.56 98 PHE A CA 1
ATOM 828 C C . PHE A 1 98 ? -13.114 0.989 19.679 1.00 82.56 98 PHE A C 1
ATOM 830 O O . PHE A 1 98 ? -12.958 0.846 18.472 1.00 82.56 98 PHE A O 1
ATOM 837 N N . MET A 1 99 ? -13.265 -0.069 20.482 1.00 81.12 99 MET A N 1
ATOM 838 C CA . MET A 1 99 ? -13.142 -1.457 20.012 1.00 81.12 99 MET A CA 1
ATOM 839 C C . MET A 1 99 ? -14.220 -1.863 18.999 1.00 81.12 99 MET A C 1
ATOM 841 O O . MET A 1 99 ? -13.939 -2.617 18.066 1.00 81.12 99 MET A O 1
ATOM 845 N N . LYS A 1 100 ? -15.457 -1.368 19.148 1.00 83.94 100 LYS A N 1
ATOM 846 C CA . LYS A 1 100 ? -16.519 -1.570 18.145 1.00 83.94 100 LYS A CA 1
ATOM 847 C C . LYS A 1 100 ? -16.157 -0.910 16.822 1.00 83.94 100 LYS A C 1
ATOM 849 O O . LYS A 1 100 ? -16.370 -1.498 15.764 1.00 83.94 100 LYS A O 1
ATOM 854 N N . ILE A 1 101 ? -15.599 0.295 16.891 1.00 83.44 101 ILE A N 1
ATOM 855 C CA . ILE A 1 101 ? -15.134 0.989 15.705 1.00 83.44 101 ILE A CA 1
ATOM 856 C C . ILE A 1 101 ? -13.974 0.227 15.045 1.00 83.44 101 ILE A C 1
ATOM 858 O O . ILE A 1 101 ? -14.019 0.002 13.834 1.00 83.44 101 ILE A O 1
ATOM 862 N N . LEU A 1 102 ? -12.990 -0.229 15.830 1.00 81.62 102 LEU A N 1
ATOM 863 C CA . LEU A 1 102 ? -11.854 -0.980 15.300 1.00 81.62 102 LEU A CA 1
ATOM 864 C C . LEU A 1 102 ? -12.302 -2.249 14.567 1.00 81.62 102 LEU A C 1
ATOM 866 O O . LEU A 1 102 ? -11.889 -2.494 13.438 1.00 81.62 102 LEU A O 1
ATOM 870 N N . LYS A 1 103 ? -13.217 -3.018 15.170 1.00 84.19 103 LYS A N 1
ATOM 871 C CA . LYS A 1 103 ? -13.771 -4.236 14.564 1.00 84.19 103 LYS A CA 1
ATOM 872 C C . LYS A 1 103 ? -14.399 -3.970 13.193 1.00 84.19 103 LYS A C 1
ATOM 874 O O . LYS A 1 103 ? -14.218 -4.759 12.272 1.00 84.19 103 LYS A O 1
ATOM 879 N N . ASN A 1 104 ? -15.156 -2.884 13.054 1.00 84.31 104 ASN A N 1
ATOM 880 C CA . ASN A 1 104 ? -15.817 -2.578 11.787 1.00 84.31 104 ASN A CA 1
ATOM 881 C C . ASN A 1 104 ? -14.805 -2.231 10.692 1.00 84.31 104 ASN A C 1
ATOM 883 O O . ASN A 1 104 ? -14.982 -2.652 9.554 1.00 84.31 104 ASN A O 1
ATOM 887 N N . GLY A 1 105 ? -13.740 -1.499 11.027 1.00 83.25 105 GLY A N 1
ATOM 888 C CA . GLY A 1 105 ? -12.682 -1.207 10.057 1.00 83.25 105 GLY A CA 1
ATOM 889 C C . GLY A 1 105 ? -11.938 -2.460 9.654 1.00 83.25 105 GLY A C 1
ATOM 890 O O . GLY A 1 105 ? -11.749 -2.730 8.475 1.00 83.25 105 GLY A O 1
ATOM 891 N N . PHE A 1 106 ? -11.624 -3.285 10.635 1.00 84.19 106 PHE A N 1
ATOM 892 C CA . PHE A 1 106 ? -10.982 -4.558 10.417 1.00 84.19 106 PHE A CA 1
ATOM 893 C C . PHE A 1 106 ? -11.757 -5.475 9.451 1.00 84.19 106 PHE A C 1
ATOM 895 O O . PHE A 1 106 ? -11.162 -6.066 8.558 1.00 84.19 106 PHE A O 1
ATOM 902 N N . LEU A 1 107 ? -13.088 -5.553 9.567 1.00 86.38 107 LEU A N 1
ATOM 903 C CA . LEU A 1 107 ? -13.920 -6.337 8.642 1.00 86.38 107 LEU A CA 1
ATOM 904 C C . LEU A 1 107 ? -13.893 -5.792 7.206 1.00 86.38 107 LEU A C 1
ATOM 906 O O . LEU A 1 107 ? -13.860 -6.573 6.253 1.00 86.38 107 LEU A O 1
ATOM 910 N N . ILE A 1 108 ? -13.889 -4.464 7.049 1.00 87.06 108 ILE A N 1
ATOM 911 C CA . ILE A 1 108 ? -13.764 -3.814 5.736 1.00 87.06 108 ILE A CA 1
ATOM 912 C C . ILE A 1 108 ? -12.409 -4.168 5.111 1.00 87.06 108 ILE A C 1
ATOM 914 O O . ILE A 1 108 ? -12.360 -4.587 3.957 1.00 87.06 108 ILE A O 1
ATOM 918 N N . LEU A 1 109 ? -11.326 -4.065 5.887 1.00 85.88 109 LEU A N 1
ATOM 919 C CA . LEU A 1 109 ? -9.978 -4.414 5.438 1.00 85.88 109 LEU A CA 1
ATOM 920 C C . LEU A 1 109 ? -9.849 -5.881 5.057 1.00 85.88 109 LEU A C 1
ATOM 922 O O . LEU A 1 109 ? -9.320 -6.185 3.998 1.00 85.88 109 LEU A O 1
ATOM 926 N N . PHE A 1 110 ? -10.360 -6.784 5.891 1.00 89.44 110 PHE A N 1
ATOM 927 C CA . PHE A 1 110 ? -10.342 -8.217 5.619 1.00 89.44 110 PHE A CA 1
ATOM 928 C C . PHE A 1 110 ? -11.021 -8.551 4.289 1.00 89.44 110 PHE A C 1
ATOM 930 O O . PHE A 1 110 ? -10.472 -9.286 3.468 1.00 89.44 110 PHE A O 1
ATOM 937 N N . SER A 1 111 ? -12.183 -7.942 4.046 1.00 91.50 111 SER A N 1
ATOM 938 C CA . SER A 1 111 ? -12.923 -8.105 2.793 1.00 91.50 111 SER A CA 1
ATOM 939 C C . SER A 1 111 ? -12.133 -7.565 1.597 1.00 91.50 111 SER A C 1
ATOM 941 O O . SER A 1 111 ? -12.061 -8.218 0.558 1.00 91.50 111 SER A O 1
ATOM 943 N N . PHE A 1 112 ? -11.490 -6.404 1.752 1.00 90.19 112 PHE A N 1
ATOM 944 C CA . PHE A 1 112 ? -10.634 -5.821 0.720 1.00 90.19 112 PHE A CA 1
ATOM 945 C C . PHE A 1 112 ? -9.398 -6.687 0.423 1.00 90.19 112 PHE A C 1
ATOM 947 O O . PHE A 1 112 ? -9.087 -6.923 -0.739 1.00 90.19 112 PHE A O 1
ATOM 954 N N . THR A 1 113 ? -8.718 -7.217 1.442 1.00 90.12 113 THR A N 1
ATOM 955 C CA . THR A 1 113 ? -7.550 -8.097 1.271 1.00 90.12 113 THR A CA 1
ATOM 956 C C . THR A 1 113 ? -7.917 -9.408 0.582 1.00 90.12 113 THR A C 1
ATOM 958 O O . THR A 1 113 ? -7.159 -9.878 -0.262 1.00 90.12 113 THR A O 1
ATOM 961 N N . LEU A 1 114 ? -9.086 -9.984 0.879 1.00 94.44 114 LEU A N 1
ATOM 962 C CA . LEU A 1 114 ? -9.593 -11.150 0.150 1.00 94.44 114 LEU A CA 1
ATOM 963 C C . LEU A 1 114 ? -9.864 -10.833 -1.322 1.00 94.44 114 LEU A C 1
ATOM 965 O O . LEU A 1 114 ? -9.493 -11.618 -2.194 1.00 94.44 114 LEU A O 1
ATOM 969 N N . LEU A 1 115 ? -10.467 -9.675 -1.606 1.00 94.81 115 LEU A N 1
ATOM 970 C CA . LEU A 1 115 ? -10.680 -9.225 -2.980 1.00 94.81 115 LEU A CA 1
ATOM 971 C C . LEU A 1 115 ? -9.343 -9.023 -3.707 1.00 94.81 115 LEU A C 1
ATOM 973 O O . LEU A 1 115 ? -9.199 -9.452 -4.851 1.00 94.81 115 LEU A O 1
ATOM 977 N N . LEU A 1 116 ? -8.351 -8.428 -3.039 1.00 92.31 116 LEU A N 1
ATOM 978 C CA . LEU A 1 116 ? -7.008 -8.236 -3.582 1.00 92.31 116 LEU A CA 1
ATOM 979 C C . LEU A 1 116 ? -6.302 -9.572 -3.844 1.00 92.31 116 LEU A C 1
ATOM 981 O O . LEU A 1 116 ? -5.650 -9.712 -4.876 1.00 92.31 116 LEU A O 1
ATOM 985 N N . LEU A 1 117 ? -6.466 -10.564 -2.963 1.00 95.25 117 LEU A N 1
ATOM 986 C CA . LEU A 1 117 ? -5.950 -11.918 -3.166 1.00 95.25 117 LEU A CA 1
ATOM 987 C C . LEU A 1 117 ? -6.576 -12.572 -4.396 1.00 95.25 117 LEU A C 1
ATOM 989 O O . LEU A 1 117 ? -5.852 -13.036 -5.273 1.00 95.25 117 LEU A O 1
ATOM 993 N N . ALA A 1 118 ? -7.907 -12.569 -4.486 1.00 97.25 118 ALA A N 1
ATOM 994 C CA . ALA A 1 118 ? -8.616 -13.124 -5.633 1.00 97.25 118 ALA A CA 1
ATOM 995 C C . ALA A 1 118 ? -8.194 -12.426 -6.936 1.00 97.25 118 ALA A C 1
ATOM 997 O O . ALA A 1 118 ? -7.888 -13.089 -7.922 1.00 97.25 118 ALA A O 1
ATOM 998 N N . SER A 1 119 ? -8.092 -11.095 -6.916 1.00 95.38 119 SER A N 1
ATOM 999 C CA . SER A 1 119 ? -7.670 -10.295 -8.070 1.00 95.38 119 SER A CA 1
ATOM 1000 C C . SER A 1 119 ? -6.224 -10.580 -8.472 1.00 95.38 119 SER A C 1
ATOM 1002 O O . SER A 1 119 ? -5.941 -10.740 -9.652 1.00 95.38 119 SER A O 1
ATOM 1004 N N . THR A 1 120 ? -5.312 -10.713 -7.506 1.00 93.44 120 THR A N 1
ATOM 1005 C CA . THR A 1 120 ? -3.906 -11.068 -7.759 1.00 93.44 120 THR A CA 1
ATOM 1006 C C . THR A 1 120 ? -3.777 -12.451 -8.399 1.00 93.44 120 THR A C 1
ATOM 1008 O O . THR A 1 120 ? -2.971 -12.627 -9.306 1.00 93.44 120 THR A O 1
ATOM 1011 N N . LEU A 1 121 ? -4.559 -13.434 -7.943 1.00 95.31 121 LEU A N 1
ATOM 1012 C CA . LEU A 1 121 ? -4.458 -14.815 -8.425 1.00 95.31 121 LEU A CA 1
ATOM 1013 C C . LEU A 1 121 ? -5.166 -15.044 -9.765 1.00 95.31 121 LEU A C 1
ATOM 1015 O O . LEU A 1 121 ? -4.703 -15.852 -10.564 1.00 95.31 121 LEU A O 1
ATOM 1019 N N . LEU A 1 122 ? -6.288 -14.361 -9.998 1.00 97.00 122 LEU A N 1
ATOM 1020 C CA . LEU A 1 122 ? -7.170 -14.631 -11.136 1.00 97.00 122 LEU A CA 1
ATOM 1021 C C . LEU A 1 122 ? -7.090 -13.559 -12.231 1.00 97.00 122 LEU A C 1
ATOM 1023 O O . LEU A 1 122 ? -7.350 -13.856 -13.392 1.00 97.00 122 LEU A O 1
ATOM 1027 N N . PHE A 1 123 ? -6.736 -12.319 -11.878 1.00 96.94 123 PHE A N 1
ATOM 1028 C CA . PHE A 1 123 ? -6.884 -11.139 -12.740 1.00 96.94 123 PHE A CA 1
ATOM 1029 C C . PHE A 1 123 ? -5.678 -10.188 -12.670 1.00 96.94 123 PHE A C 1
ATOM 1031 O O . PHE A 1 123 ? -5.842 -8.972 -12.787 1.00 96.94 123 PHE A O 1
ATOM 1038 N N . PHE A 1 124 ? -4.464 -10.718 -12.471 1.00 95.62 124 PHE A N 1
ATOM 1039 C CA . PHE A 1 124 ? -3.266 -9.898 -12.253 1.00 95.62 124 PHE A CA 1
ATOM 1040 C C . PHE A 1 124 ? -3.055 -8.831 -13.335 1.00 95.62 124 PHE A C 1
ATOM 1042 O O . PHE A 1 124 ? -2.798 -7.681 -13.000 1.00 95.62 124 PHE A O 1
ATOM 1049 N N . ASP A 1 125 ? -3.185 -9.181 -14.617 1.00 95.38 125 ASP A N 1
ATOM 1050 C CA . ASP A 1 125 ? -2.892 -8.243 -15.710 1.00 95.38 125 ASP A CA 1
ATOM 1051 C C . ASP A 1 125 ? -3.885 -7.071 -15.718 1.00 95.38 125 ASP A C 1
ATOM 1053 O O . ASP A 1 125 ? -3.492 -5.911 -15.833 1.00 95.38 125 ASP A O 1
ATOM 1057 N N . SER A 1 126 ? -5.172 -7.353 -15.493 1.00 96.44 126 SER A N 1
ATOM 1058 C CA . SER A 1 126 ? -6.202 -6.320 -15.350 1.00 96.44 126 SER A CA 1
ATOM 1059 C C . SER A 1 126 ? -5.969 -5.453 -14.113 1.00 96.44 126 SER A C 1
ATOM 1061 O O . SER A 1 126 ? -6.101 -4.234 -14.193 1.00 96.44 126 SER A O 1
ATOM 1063 N N . LEU A 1 127 ? -5.588 -6.060 -12.984 1.00 94.56 127 LEU A N 1
ATOM 1064 C CA . LEU A 1 127 ? -5.250 -5.342 -11.755 1.00 94.56 127 LEU A CA 1
ATOM 1065 C C . LEU A 1 127 ? -4.034 -4.423 -11.958 1.00 94.56 127 LEU A C 1
ATOM 1067 O O . LEU A 1 127 ? -4.063 -3.269 -11.532 1.00 94.56 127 LEU A O 1
ATOM 1071 N N . PHE A 1 128 ? -2.993 -4.915 -12.634 1.00 94.12 128 PHE A N 1
ATOM 1072 C CA . PHE A 1 128 ? -1.785 -4.164 -12.963 1.00 94.12 128 PHE A CA 1
ATOM 1073 C C . PHE A 1 128 ? -2.122 -2.963 -13.848 1.00 94.12 128 PHE A C 1
ATOM 1075 O O . PHE A 1 128 ? -1.765 -1.838 -13.506 1.00 94.12 128 PHE A O 1
ATOM 1082 N N . ILE A 1 129 ? -2.869 -3.165 -14.935 1.00 95.75 129 ILE A N 1
ATOM 1083 C CA . ILE A 1 129 ? -3.276 -2.081 -15.840 1.00 95.75 129 ILE A CA 1
ATOM 1084 C C . ILE A 1 129 ? -4.140 -1.052 -15.105 1.00 95.75 129 ILE A C 1
ATOM 1086 O O . ILE A 1 129 ? -3.870 0.143 -15.190 1.00 95.75 129 ILE A O 1
ATOM 1090 N N . PHE A 1 130 ? -5.141 -1.499 -14.344 1.00 96.31 130 PHE A N 1
ATOM 1091 C CA . PHE A 1 130 ? -6.039 -0.609 -13.608 1.00 96.31 130 PHE A CA 1
ATOM 1092 C C . PHE A 1 130 ? -5.284 0.258 -12.593 1.00 96.31 130 PHE A C 1
ATOM 1094 O O . PHE A 1 130 ? -5.509 1.466 -12.517 1.00 96.31 130 PHE A O 1
ATOM 1101 N N . PHE A 1 131 ? -4.338 -0.333 -11.856 1.00 94.69 131 PHE A N 1
ATOM 1102 C CA . PHE A 1 131 ? -3.459 0.406 -10.953 1.00 94.69 131 PHE A CA 1
ATOM 1103 C C . PHE A 1 131 ? -2.683 1.495 -11.702 1.00 94.69 131 PHE A C 1
ATOM 1105 O O . PHE A 1 131 ? -2.693 2.658 -11.295 1.00 94.69 131 PHE A O 1
ATOM 1112 N N . HIS A 1 132 ? -2.055 1.145 -12.825 1.00 96.50 132 HIS A N 1
ATOM 1113 C CA . HIS A 1 132 ? -1.239 2.101 -13.561 1.00 96.50 132 HIS A CA 1
ATOM 1114 C C . HIS A 1 132 ? -2.063 3.196 -14.243 1.00 96.50 132 HIS A C 1
ATOM 1116 O O . HIS A 1 132 ? -1.619 4.336 -14.304 1.00 96.50 132 HIS A O 1
ATOM 1122 N N . GLN A 1 133 ? -3.281 2.901 -14.691 1.00 96.44 133 GLN A N 1
ATOM 1123 C CA . GLN A 1 133 ? -4.187 3.914 -15.236 1.00 96.44 133 GLN A CA 1
ATOM 1124 C C . GLN A 1 133 ? -4.622 4.941 -14.183 1.00 96.44 133 GLN A C 1
ATOM 1126 O O . GLN A 1 133 ? -4.769 6.116 -14.507 1.00 96.44 133 GLN A O 1
ATOM 1131 N N . ILE A 1 134 ? -4.804 4.519 -12.928 1.00 96.56 134 ILE A N 1
ATOM 1132 C CA . ILE A 1 134 ? -5.174 5.421 -11.830 1.00 96.56 134 ILE A CA 1
ATOM 1133 C C . ILE A 1 134 ? -3.995 6.299 -11.413 1.00 96.56 134 ILE A C 1
ATOM 1135 O O . ILE A 1 134 ? -4.155 7.509 -11.255 1.00 96.56 134 ILE A O 1
ATOM 1139 N N . PHE A 1 135 ? -2.828 5.695 -11.185 1.00 95.25 135 PHE A N 1
ATOM 1140 C CA . PHE A 1 135 ? -1.697 6.395 -10.569 1.00 95.25 135 PHE A CA 1
ATOM 1141 C C . PHE A 1 135 ? -0.729 7.021 -11.575 1.00 95.25 135 PHE A C 1
ATOM 1143 O O . PHE A 1 135 ? -0.016 7.958 -11.220 1.00 95.25 135 PHE A O 1
ATOM 1150 N N . PHE A 1 136 ? -0.722 6.543 -12.820 1.00 96.56 136 PHE A N 1
ATOM 1151 C CA . PHE A 1 136 ? 0.152 7.012 -13.898 1.00 96.56 136 PHE A CA 1
ATOM 1152 C C . PHE A 1 136 ? -0.648 7.267 -15.193 1.00 96.56 136 PHE A C 1
ATOM 1154 O O . PHE A 1 136 ? -0.372 6.661 -16.238 1.00 96.56 136 PHE A O 1
ATOM 1161 N N . PRO A 1 137 ? -1.657 8.162 -15.158 1.00 95.50 137 PRO A N 1
ATOM 1162 C CA . PRO A 1 137 ? -2.545 8.429 -16.295 1.00 95.50 137 PRO A CA 1
ATOM 1163 C C . PRO A 1 137 ? -1.823 8.975 -17.541 1.00 95.50 137 PRO A C 1
ATOM 1165 O O . PRO A 1 137 ? -2.348 8.882 -18.645 1.00 95.50 137 PRO A O 1
ATOM 1168 N N . GLN A 1 138 ? -0.607 9.501 -17.387 1.00 93.62 138 GLN A N 1
ATOM 1169 C CA . GLN A 1 138 ? 0.283 9.938 -18.465 1.00 93.62 138 GLN A CA 1
ATOM 1170 C C . GLN A 1 138 ? 0.818 8.791 -19.340 1.00 93.62 138 GLN A C 1
ATOM 1172 O O . GLN A 1 138 ? 1.414 9.053 -20.380 1.00 93.62 138 GLN A O 1
ATOM 1177 N N . GLY A 1 139 ? 0.637 7.528 -18.933 1.00 92.94 139 GLY A N 1
ATOM 1178 C CA . GLY A 1 139 ? 0.938 6.364 -19.773 1.00 92.94 139 GLY A CA 1
ATOM 1179 C C . GLY A 1 139 ? 2.418 5.985 -19.878 1.00 92.94 139 GLY A C 1
ATOM 1180 O O . GLY A 1 139 ? 2.768 5.142 -20.698 1.00 92.94 139 GLY A O 1
ATOM 1181 N N . ASN A 1 140 ? 3.299 6.545 -19.046 1.00 94.06 140 ASN A N 1
ATOM 1182 C CA . ASN A 1 140 ? 4.746 6.289 -19.094 1.00 94.06 140 ASN A CA 1
ATOM 1183 C C . ASN A 1 140 ? 5.188 4.973 -18.420 1.00 94.06 140 ASN A C 1
ATOM 1185 O O . ASN A 1 140 ? 6.333 4.861 -18.009 1.00 94.06 140 ASN A O 1
ATOM 1189 N N . TRP A 1 141 ? 4.301 3.988 -18.293 1.00 94.81 141 TRP A N 1
ATOM 1190 C CA . TRP A 1 141 ? 4.533 2.733 -17.561 1.00 94.81 141 TRP A CA 1
ATOM 1191 C C . TRP A 1 141 ? 4.482 1.476 -18.439 1.00 94.81 141 TRP A C 1
ATOM 1193 O O . TRP A 1 141 ? 4.847 0.391 -17.988 1.00 94.81 141 TRP A O 1
ATOM 1203 N N . ALA A 1 142 ? 4.004 1.599 -19.680 1.00 93.25 142 ALA A N 1
ATOM 1204 C CA . ALA A 1 142 ? 3.961 0.495 -20.628 1.00 93.25 142 ALA A CA 1
ATOM 1205 C C . ALA A 1 142 ? 5.325 0.373 -21.319 1.00 93.25 142 ALA A C 1
ATOM 1207 O O . ALA A 1 142 ? 5.692 1.215 -22.138 1.00 93.25 142 ALA A O 1
ATOM 1208 N N . PHE A 1 143 ? 6.082 -0.662 -20.962 1.00 94.38 143 PHE A N 1
ATOM 1209 C CA . PHE A 1 143 ? 7.416 -0.908 -21.504 1.00 94.38 143 PHE A CA 1
ATOM 1210 C C . PHE A 1 143 ? 7.460 -2.166 -22.364 1.00 94.38 143 PHE A C 1
ATOM 1212 O O . PHE A 1 143 ? 6.701 -3.112 -22.152 1.00 94.38 143 PHE A O 1
ATOM 1219 N N . GLU A 1 144 ? 8.412 -2.192 -23.294 1.00 94.25 144 GLU A N 1
ATOM 1220 C CA . GLU A 1 144 ? 8.736 -3.390 -24.064 1.00 94.25 144 GLU A CA 1
ATOM 1221 C C . GLU A 1 144 ? 9.225 -4.524 -23.143 1.00 94.25 144 GLU A C 1
ATOM 1223 O O . GLU A 1 144 ? 9.884 -4.247 -22.128 1.00 94.25 144 GLU A O 1
ATOM 1228 N N . PRO A 1 145 ? 9.000 -5.804 -23.498 1.00 93.31 145 PRO A N 1
ATOM 1229 C CA . PRO A 1 145 ? 9.486 -6.944 -22.717 1.00 93.31 145 PRO A CA 1
ATOM 1230 C C . PRO A 1 145 ? 11.006 -6.964 -22.508 1.00 93.31 145 PRO A C 1
ATOM 1232 O O . PRO A 1 145 ? 11.489 -7.545 -21.541 1.00 93.31 145 PRO A O 1
ATOM 1235 N N . SER A 1 146 ? 11.763 -6.322 -23.402 1.00 94.31 146 SER A N 1
ATOM 1236 C CA . SER A 1 146 ? 13.220 -6.187 -23.313 1.00 94.31 146 SER A CA 1
ATOM 1237 C C . SER A 1 146 ? 13.689 -5.033 -22.420 1.00 94.31 146 SER A C 1
ATOM 1239 O O . SER A 1 146 ? 14.893 -4.818 -22.298 1.00 94.31 146 SER A O 1
ATOM 1241 N N . SER A 1 147 ? 12.775 -4.246 -21.842 1.00 95.94 147 SER A N 1
ATOM 1242 C CA . SER A 1 147 ? 13.137 -3.168 -20.918 1.00 95.94 147 SER A CA 1
ATOM 1243 C C . SER A 1 147 ? 13.731 -3.717 -19.625 1.00 95.94 147 SER A C 1
ATOM 1245 O O . SER A 1 147 ? 13.346 -4.780 -19.128 1.00 95.94 147 SER A O 1
ATOM 1247 N N . ASN A 1 148 ? 14.655 -2.959 -19.043 1.00 94.81 148 ASN A N 1
ATOM 1248 C CA . ASN A 1 148 ? 15.318 -3.363 -17.815 1.00 94.81 148 ASN A CA 1
ATOM 1249 C C . ASN A 1 148 ? 14.334 -3.414 -16.644 1.00 94.81 148 ASN A C 1
ATOM 1251 O O . ASN A 1 148 ? 14.464 -4.294 -15.802 1.00 94.81 148 ASN A O 1
ATOM 1255 N N . LEU A 1 149 ? 13.319 -2.547 -16.597 1.00 93.44 149 LEU A N 1
ATOM 1256 C CA . LEU A 1 149 ? 12.272 -2.614 -15.577 1.00 93.44 149 LEU A CA 1
ATOM 1257 C C . LEU A 1 149 ? 11.425 -3.883 -15.671 1.00 93.44 149 LEU A C 1
ATOM 1259 O O . LEU A 1 149 ? 11.109 -4.442 -14.624 1.00 93.44 149 LEU A O 1
ATOM 1263 N N . ILE A 1 150 ? 11.086 -4.363 -16.871 1.00 94.12 150 ILE A N 1
ATOM 1264 C CA . ILE A 1 150 ? 10.300 -5.598 -17.029 1.00 94.12 150 ILE A CA 1
ATOM 1265 C C . ILE A 1 150 ? 11.151 -6.833 -16.738 1.00 94.12 150 ILE A C 1
ATOM 1267 O O . ILE A 1 150 ? 10.703 -7.722 -16.016 1.00 94.12 150 ILE A O 1
ATOM 1271 N N . ILE A 1 151 ? 12.391 -6.870 -17.237 1.00 93.44 151 ILE A N 1
ATOM 1272 C CA . ILE A 1 151 ? 13.335 -7.959 -16.950 1.00 93.44 151 ILE A CA 1
ATOM 1273 C C . ILE A 1 151 ? 13.622 -8.028 -15.452 1.00 93.44 151 ILE A C 1
ATOM 1275 O O . ILE A 1 151 ? 13.664 -9.116 -14.876 1.00 93.44 151 ILE A O 1
ATOM 1279 N N . LEU A 1 152 ? 13.823 -6.870 -14.812 1.00 91.06 152 LEU A N 1
ATOM 1280 C CA . LEU A 1 152 ? 14.112 -6.837 -13.392 1.00 91.06 152 LEU A CA 1
ATOM 1281 C C . LEU A 1 152 ? 12.855 -7.129 -12.565 1.00 91.06 152 LEU A C 1
ATOM 1283 O O . LEU A 1 152 ? 12.924 -7.901 -11.620 1.00 91.06 152 LEU A O 1
ATOM 1287 N N . PHE A 1 153 ? 11.695 -6.579 -12.894 1.00 91.06 153 PHE A N 1
ATOM 1288 C CA . PHE A 1 153 ? 10.478 -6.765 -12.103 1.00 91.06 153 PHE A CA 1
ATOM 1289 C C . PHE A 1 153 ? 9.394 -7.478 -12.911 1.00 91.06 153 PHE A C 1
ATOM 1291 O O . PHE A 1 153 ? 8.366 -6.868 -13.228 1.00 91.06 153 PHE A O 1
ATOM 1298 N N . PRO A 1 154 ? 9.593 -8.774 -13.225 1.00 92.12 154 PRO A N 1
ATOM 1299 C CA . PRO A 1 154 ? 8.631 -9.534 -14.001 1.00 92.12 154 PRO A CA 1
ATOM 1300 C C . PRO A 1 154 ? 7.342 -9.755 -13.200 1.00 92.12 154 PRO A C 1
ATOM 1302 O O . PRO A 1 154 ? 7.270 -9.540 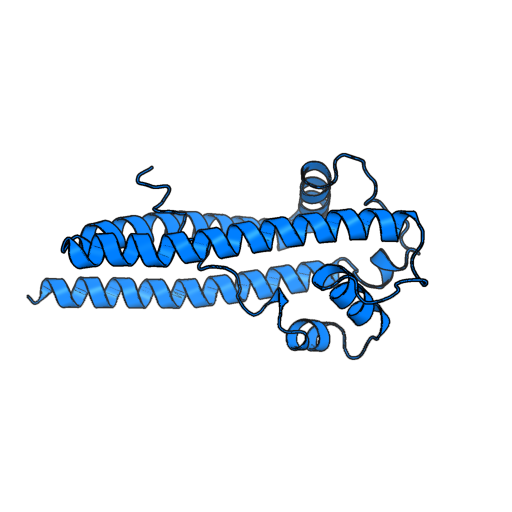-11.985 1.00 92.12 154 PRO A O 1
ATOM 1305 N N . LYS A 1 155 ? 6.297 -10.224 -13.875 1.00 92.06 155 LYS A N 1
ATOM 1306 C CA . LYS A 1 155 ? 4.980 -10.486 -13.278 1.00 92.06 155 LYS A CA 1
ATOM 1307 C C . LYS A 1 155 ? 5.057 -11.345 -12.012 1.00 92.06 155 LYS A C 1
ATOM 1309 O O . LYS A 1 155 ? 4.423 -11.027 -11.007 1.00 92.06 155 LYS A O 1
ATOM 1314 N N . GLU A 1 156 ? 5.870 -12.396 -12.027 1.00 90.62 156 GLU A N 1
ATOM 1315 C CA . GLU A 1 156 ? 6.046 -13.328 -10.911 1.00 90.62 156 GLU A CA 1
ATOM 1316 C C . GLU A 1 156 ? 6.604 -12.627 -9.671 1.00 90.62 156 GLU A C 1
ATOM 1318 O O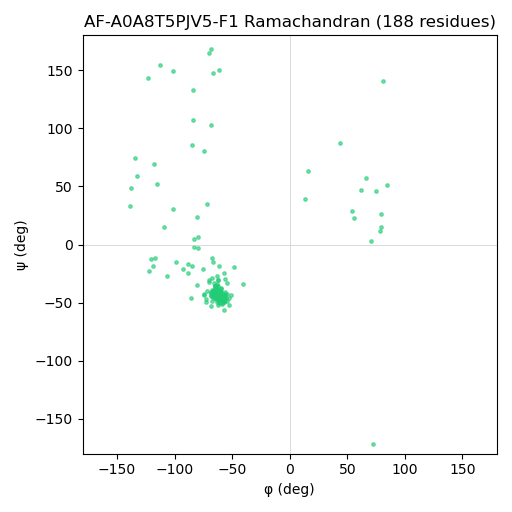 . GLU A 1 156 ? 6.202 -12.942 -8.548 1.00 90.62 156 GLU A O 1
ATOM 1323 N N . PHE A 1 157 ? 7.487 -11.640 -9.862 1.00 87.12 157 PHE A N 1
ATOM 1324 C CA . PHE A 1 157 ? 8.008 -10.829 -8.766 1.00 87.12 157 PHE A CA 1
ATOM 1325 C C . PHE A 1 157 ? 6.871 -10.078 -8.067 1.00 87.12 157 PHE A C 1
ATOM 1327 O O . PHE A 1 157 ? 6.752 -10.154 -6.842 1.00 87.12 157 PHE A O 1
ATOM 1334 N N . TRP A 1 158 ? 6.010 -9.402 -8.831 1.00 88.62 158 TRP A N 1
ATOM 1335 C CA . TRP A 1 158 ? 4.899 -8.618 -8.289 1.00 88.62 158 TRP A CA 1
ATOM 1336 C C . TRP A 1 158 ? 3.819 -9.486 -7.651 1.00 88.62 158 TRP A C 1
ATOM 1338 O O . TRP A 1 158 ? 3.362 -9.165 -6.555 1.00 88.62 158 TRP A O 1
ATOM 1348 N N . ILE A 1 159 ? 3.463 -10.619 -8.268 1.00 90.88 159 ILE A N 1
ATOM 1349 C CA . ILE A 1 159 ? 2.557 -11.602 -7.655 1.00 90.88 159 ILE A CA 1
ATOM 1350 C C . ILE A 1 159 ? 3.124 -12.055 -6.309 1.00 90.88 159 ILE A C 1
ATOM 1352 O O . ILE A 1 159 ? 2.415 -12.031 -5.304 1.00 90.88 159 ILE A O 1
ATOM 1356 N N . LYS A 1 160 ? 4.416 -12.405 -6.251 1.00 88.69 160 LYS A N 1
ATOM 1357 C CA . LYS A 1 160 ? 5.068 -12.809 -5.001 1.00 88.69 160 LYS A CA 1
ATOM 1358 C C . LYS A 1 160 ? 5.033 -11.691 -3.956 1.00 88.69 160 LYS A C 1
ATOM 1360 O O . LYS A 1 160 ? 4.712 -11.969 -2.803 1.00 88.69 160 LYS A O 1
ATOM 1365 N N . GLN A 1 161 ? 5.303 -10.438 -4.337 1.00 83.62 161 GLN A N 1
ATOM 1366 C CA . GLN A 1 161 ? 5.209 -9.304 -3.407 1.00 83.62 161 GLN A CA 1
ATOM 1367 C C . GLN A 1 161 ? 3.787 -9.127 -2.865 1.00 83.62 161 GLN A C 1
ATOM 1369 O O . GLN A 1 161 ? 3.617 -8.977 -1.654 1.00 83.62 161 GLN A O 1
ATOM 1374 N N . PHE A 1 162 ? 2.767 -9.202 -3.726 1.00 86.50 162 PHE A N 1
ATOM 1375 C CA . PHE A 1 162 ? 1.372 -9.118 -3.297 1.00 86.50 162 PHE A CA 1
ATOM 1376 C C . PHE A 1 162 ? 0.990 -10.268 -2.367 1.00 86.50 162 PHE A C 1
ATOM 1378 O O . PHE A 1 162 ? 0.369 -10.024 -1.336 1.00 86.50 162 PHE A O 1
ATOM 1385 N N . LEU A 1 163 ? 1.405 -11.502 -2.662 1.00 89.19 163 LEU A N 1
ATOM 1386 C CA . LEU A 1 163 ? 1.125 -12.653 -1.803 1.00 89.19 163 LEU A CA 1
ATOM 1387 C C . LEU A 1 163 ? 1.782 -12.534 -0.427 1.00 89.19 163 LEU A C 1
ATOM 1389 O O . LEU A 1 163 ? 1.139 -12.852 0.572 1.00 89.19 163 LEU A O 1
ATOM 1393 N N . ILE A 1 164 ? 3.026 -12.052 -0.345 1.00 84.56 164 ILE A N 1
ATOM 1394 C CA . ILE A 1 164 ? 3.676 -11.846 0.956 1.00 84.56 164 ILE A CA 1
ATOM 1395 C C . ILE A 1 164 ? 2.959 -10.738 1.736 1.00 84.56 164 ILE A C 1
ATOM 1397 O O . ILE A 1 164 ? 2.649 -10.932 2.911 1.00 84.56 164 ILE A O 1
ATOM 1401 N N . PHE A 1 165 ? 2.642 -9.615 1.084 1.00 83.44 165 PHE A N 1
ATOM 1402 C CA . PHE A 1 165 ? 1.866 -8.530 1.689 1.00 83.44 165 PHE A CA 1
ATOM 1403 C C . PHE A 1 165 ? 0.529 -9.042 2.251 1.00 83.44 165 PHE A C 1
ATOM 1405 O O . PHE A 1 165 ? 0.210 -8.803 3.414 1.00 83.44 165 PHE A O 1
ATOM 1412 N N . ILE A 1 166 ? -0.215 -9.815 1.455 1.00 87.88 166 ILE A N 1
ATOM 1413 C CA . ILE A 1 166 ? -1.488 -10.425 1.852 1.00 87.88 166 ILE A CA 1
ATOM 1414 C C . ILE A 1 166 ? -1.299 -11.402 3.022 1.00 87.88 166 ILE A C 1
ATOM 1416 O O . ILE A 1 166 ? -2.086 -11.387 3.968 1.00 87.88 166 ILE A O 1
ATOM 1420 N N . GLY A 1 167 ? -0.260 -12.240 2.983 1.00 87.19 167 GLY A N 1
ATOM 1421 C CA . GLY A 1 167 ? 0.051 -13.189 4.053 1.00 87.19 167 GLY A CA 1
ATOM 1422 C C . GLY A 1 167 ? 0.321 -12.495 5.389 1.00 87.19 167 GLY A C 1
ATOM 1423 O O . GLY A 1 167 ? -0.216 -12.905 6.420 1.00 87.19 167 GLY A O 1
ATOM 1424 N N . ILE A 1 168 ? 1.083 -11.397 5.367 1.00 82.31 168 ILE A N 1
ATOM 1425 C CA . ILE A 1 168 ? 1.323 -10.556 6.546 1.00 82.31 168 ILE A CA 1
ATOM 1426 C C . ILE A 1 168 ? 0.002 -9.970 7.049 1.00 82.31 168 ILE A C 1
ATOM 1428 O O . ILE A 1 168 ? -0.310 -10.123 8.231 1.00 82.31 168 ILE A O 1
ATOM 1432 N N . SER A 1 169 ? -0.819 -9.405 6.160 1.00 83.75 169 SER A N 1
ATOM 1433 C CA . SER A 1 169 ? -2.136 -8.876 6.529 1.00 83.75 169 SER A CA 1
ATOM 1434 C C . SER A 1 169 ? -3.022 -9.929 7.206 1.00 83.75 169 SER A C 1
ATOM 1436 O O . SER A 1 169 ? -3.659 -9.636 8.215 1.00 83.75 169 SER A O 1
ATOM 1438 N N . PHE A 1 170 ? -3.031 -11.180 6.729 1.00 87.69 170 PHE A N 1
ATOM 1439 C CA . PHE A 1 170 ? -3.778 -12.255 7.393 1.00 87.69 170 PHE A CA 1
ATOM 1440 C C . PHE A 1 170 ? -3.248 -12.591 8.790 1.00 87.69 170 PHE A C 1
ATOM 1442 O O . PHE A 1 170 ? -4.044 -12.881 9.685 1.00 87.69 170 PHE A O 1
ATOM 1449 N N . SER A 1 171 ? -1.934 -12.526 9.016 1.00 84.06 171 SER A N 1
ATOM 1450 C CA . SER A 1 171 ? -1.363 -12.767 10.348 1.00 84.06 171 SER A CA 1
ATOM 1451 C C . SER A 1 171 ? -1.806 -11.710 11.370 1.00 84.06 171 SER A C 1
ATOM 1453 O O . SER A 1 171 ? -2.222 -12.048 12.483 1.00 84.06 171 SER A O 1
ATOM 1455 N N . GLU A 1 172 ? -1.833 -10.438 10.965 1.00 80.50 172 GLU A N 1
ATOM 1456 C CA . GLU A 1 172 ? -2.364 -9.331 11.768 1.00 80.50 172 GLU A CA 1
ATOM 1457 C C . GLU A 1 172 ? -3.853 -9.523 12.033 1.00 80.50 172 GLU A C 1
ATOM 1459 O O . GLU A 1 172 ? -4.358 -9.232 13.125 1.00 80.50 172 GLU A O 1
ATOM 1464 N N . PHE A 1 173 ? -4.557 -10.070 11.041 1.00 86.12 173 PHE A N 1
ATOM 1465 C CA . PHE A 1 173 ? -5.964 -10.343 11.185 1.00 86.12 173 PHE A CA 1
ATOM 1466 C C . PHE A 1 173 ? -6.264 -11.375 12.272 1.00 86.12 173 PHE A C 1
ATOM 1468 O O . PHE A 1 173 ? -7.108 -11.166 13.153 1.00 86.12 173 PHE A O 1
ATOM 1475 N N . ILE A 1 174 ? -5.519 -12.471 12.257 1.00 86.38 174 ILE A N 1
ATOM 1476 C CA . ILE A 1 174 ? -5.619 -13.511 13.276 1.00 86.38 174 ILE A CA 1
ATOM 1477 C C . ILE A 1 174 ? -5.321 -12.921 14.662 1.00 86.38 174 ILE A C 1
ATOM 1479 O O . ILE A 1 174 ? -6.090 -13.132 15.603 1.00 86.38 174 ILE A O 1
ATOM 1483 N N . PHE A 1 175 ? -4.261 -12.118 14.784 1.00 83.88 175 PHE A N 1
ATOM 1484 C CA . PHE A 1 175 ? -3.890 -11.472 16.043 1.00 83.88 175 PHE A CA 1
ATOM 1485 C C . PHE A 1 175 ? -5.007 -10.576 16.602 1.00 83.88 175 PHE A C 1
ATOM 1487 O O . PHE A 1 175 ? -5.408 -10.722 17.762 1.00 83.88 175 PHE A O 1
ATOM 1494 N N . PHE A 1 176 ? -5.558 -9.676 15.782 1.00 84.44 176 PHE A N 1
ATOM 1495 C CA . PHE A 1 176 ? -6.635 -8.781 16.212 1.00 84.44 176 PHE A CA 1
ATOM 1496 C C . PHE A 1 176 ? -7.890 -9.549 16.635 1.00 84.44 176 PHE A C 1
ATOM 1498 O O . PHE A 1 176 ? -8.533 -9.181 17.620 1.00 84.44 176 PHE A O 1
ATOM 1505 N N . TYR A 1 177 ? -8.243 -10.622 15.920 1.00 85.75 177 TYR A N 1
ATOM 1506 C CA . TYR A 1 177 ? -9.394 -11.455 16.259 1.00 85.75 177 TYR A CA 1
ATOM 1507 C C . TYR A 1 177 ? -9.267 -12.051 17.671 1.00 85.75 177 TYR A C 1
ATOM 1509 O O . TYR A 1 177 ? -10.187 -11.909 18.486 1.00 85.75 177 TYR A O 1
ATOM 1517 N N . PHE A 1 178 ? -8.107 -12.632 17.999 1.00 82.81 178 PHE A N 1
ATOM 1518 C CA . PHE A 1 178 ? -7.838 -13.164 19.338 1.00 82.81 178 PHE A CA 1
ATOM 1519 C C . PHE A 1 178 ? -7.839 -12.070 20.412 1.00 82.81 178 PHE A C 1
ATOM 1521 O O . PHE A 1 178 ? -8.477 -12.233 21.458 1.00 82.81 178 PHE A O 1
ATOM 1528 N N . PHE A 1 179 ? -7.198 -10.930 20.139 1.00 81.88 179 PHE A N 1
ATOM 1529 C CA . PHE A 1 179 ? -7.194 -9.778 21.043 1.00 81.88 179 PHE A CA 1
ATOM 1530 C C . PHE A 1 179 ? -8.617 -9.275 21.341 1.00 81.88 179 PHE A C 1
ATOM 1532 O O . PHE A 1 179 ? -8.987 -9.046 22.498 1.00 81.88 179 PHE A O 1
ATOM 1539 N N . TYR A 1 180 ? -9.450 -9.152 20.305 1.00 83.69 180 TYR A N 1
ATOM 1540 C CA . TYR A 1 180 ? -10.835 -8.711 20.427 1.00 83.69 180 TYR A CA 1
ATOM 1541 C C . TYR A 1 180 ? -11.666 -9.661 21.304 1.00 83.69 180 TYR A C 1
ATOM 1543 O O . TYR A 1 180 ? -12.391 -9.199 22.193 1.00 83.69 180 TYR A O 1
ATOM 1551 N N . ILE A 1 181 ? -11.545 -10.980 21.100 1.00 80.94 181 ILE A N 1
ATOM 1552 C CA . ILE A 1 181 ? -12.253 -11.986 21.908 1.00 80.94 181 ILE A CA 1
ATOM 1553 C C . ILE A 1 181 ? -11.806 -11.933 23.369 1.00 80.94 181 ILE A C 1
ATOM 1555 O O . ILE A 1 181 ? -12.654 -11.916 24.264 1.00 80.94 181 ILE A O 1
ATOM 1559 N N . GLN A 1 182 ? -10.498 -11.861 23.631 1.00 78.69 182 GLN A N 1
ATOM 1560 C CA . GLN A 1 182 ? -9.976 -11.817 24.996 1.00 78.69 182 GLN A CA 1
ATOM 1561 C C . GLN A 1 182 ? -10.493 -10.588 25.756 1.00 78.69 182 GLN A C 1
ATOM 1563 O O . GLN A 1 182 ? -10.933 -10.705 26.903 1.00 78.69 182 GLN A O 1
ATOM 1568 N N . ASN A 1 183 ? -10.506 -9.418 25.110 1.00 73.69 183 ASN A N 1
ATOM 1569 C CA . ASN A 1 183 ? -11.022 -8.189 25.709 1.00 73.69 183 ASN A CA 1
ATOM 1570 C C . ASN A 1 183 ? -12.538 -8.260 25.970 1.00 73.69 183 ASN A C 1
ATOM 1572 O O . ASN A 1 183 ? -13.006 -7.819 27.020 1.00 73.69 183 ASN A O 1
ATOM 1576 N N . LYS A 1 184 ? -13.307 -8.866 25.054 1.00 76.12 184 LYS A N 1
ATOM 1577 C CA . LYS A 1 184 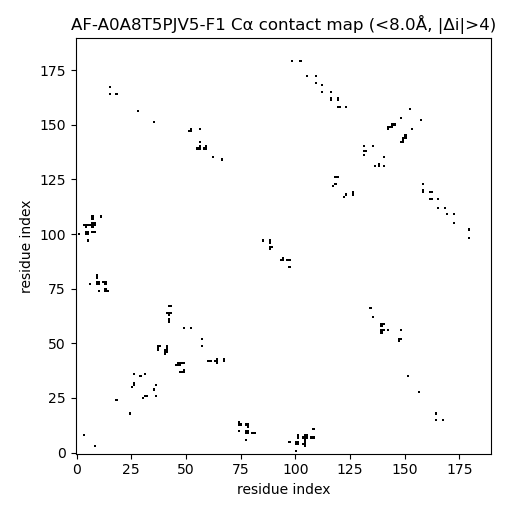? -14.746 -9.096 25.246 1.00 76.12 184 LYS A CA 1
ATOM 1578 C C . LYS A 1 184 ? -15.015 -10.033 26.430 1.00 76.12 184 LYS A C 1
ATOM 1580 O O . LYS A 1 184 ? -15.892 -9.745 27.240 1.00 76.12 184 LYS A O 1
ATOM 1585 N N . ASN A 1 185 ? -14.247 -11.116 26.559 1.00 73.00 185 ASN A N 1
ATOM 1586 C CA . ASN A 1 185 ? -14.406 -12.085 27.644 1.00 73.00 185 ASN A CA 1
ATOM 1587 C C . ASN A 1 185 ? -14.044 -11.483 29.008 1.00 73.00 185 ASN A C 1
ATOM 1589 O O . ASN A 1 185 ? -14.822 -11.625 29.943 1.00 73.00 185 ASN A O 1
ATOM 1593 N N . ARG A 1 186 ? -12.940 -10.727 29.123 1.00 71.06 186 ARG A N 1
ATOM 1594 C CA . ARG A 1 186 ? -12.559 -10.039 30.377 1.00 71.06 186 ARG A CA 1
ATOM 1595 C C . ARG A 1 186 ? -13.641 -9.098 30.915 1.00 71.06 186 ARG A C 1
ATOM 1597 O O . ARG A 1 186 ? -13.724 -8.907 32.122 1.00 71.06 186 ARG A O 1
ATOM 1604 N N . LYS A 1 187 ? -14.456 -8.511 30.036 1.00 62.72 187 LYS A N 1
ATOM 1605 C CA . LYS A 1 187 ? -15.567 -7.624 30.415 1.00 62.72 187 LYS A CA 1
ATOM 1606 C C . LYS A 1 187 ? -16.860 -8.360 30.760 1.00 62.72 187 LYS A C 1
ATOM 1608 O O . LYS A 1 187 ? -17.709 -7.770 31.401 1.00 62.72 187 LYS A O 1
ATOM 1613 N N . LYS A 1 188 ? -17.021 -9.623 30.350 1.00 64.19 188 LYS A N 1
ATOM 1614 C CA . LYS A 1 188 ? -18.198 -10.441 30.694 1.00 64.19 188 LYS A CA 1
ATOM 1615 C C . LYS A 1 188 ? -18.165 -10.940 32.150 1.00 64.19 188 LYS A C 1
ATOM 1617 O O . LYS A 1 188 ? -19.207 -11.302 32.677 1.00 64.19 188 LYS A O 1
ATOM 1622 N N . TYR A 1 189 ? -16.984 -10.970 32.771 1.00 53.59 189 TYR A N 1
ATOM 1623 C CA . TYR A 1 189 ? -16.755 -11.452 34.143 1.00 53.59 189 TYR A CA 1
ATOM 1624 C C . TYR A 1 189 ? -16.422 -10.327 35.145 1.00 53.59 189 TYR A C 1
ATOM 1626 O O . TYR A 1 189 ? -15.900 -10.604 36.222 1.00 53.59 189 TYR A O 1
ATOM 1634 N N . LYS A 1 190 ? -16.676 -9.067 34.775 1.00 51.25 190 LYS A N 1
ATOM 1635 C CA . LYS A 1 190 ? -16.656 -7.897 35.662 1.00 51.25 190 LYS A CA 1
ATOM 1636 C C . LYS A 1 190 ? -18.066 -7.345 35.766 1.00 51.25 190 LYS A C 1
ATOM 1638 O O . LYS A 1 190 ? -18.391 -6.843 36.858 1.00 51.25 190 LYS A O 1
#

Radius of gyration: 19.74 Å; Cα contacts (8 Å, |Δi|>4): 120; chains: 1; bounding box: 42×26×60 Å

Solvent-accessible surface area (backbone atoms only — not comparable to full-atom values): 10594 Å² total; per-residue (Å²): 113,79,65,48,24,53,40,44,52,20,47,73,60,37,46,65,75,46,68,87,69,33,61,62,60,54,35,73,76,61,47,90,46,62,66,64,51,45,49,52,44,31,47,74,72,59,86,51,86,68,81,90,48,54,73,56,57,50,53,35,47,52,53,52,24,51,52,52,50,51,54,51,50,52,26,54,57,25,45,53,51,40,56,53,51,52,50,53,30,54,76,68,71,37,50,68,61,51,52,55,30,42,53,55,11,48,53,54,50,52,53,49,51,52,50,50,49,52,36,55,76,76,37,41,70,62,52,53,51,53,52,42,52,73,79,40,70,86,57,60,77,82,71,58,79,87,34,63,66,41,65,70,57,35,71,68,54,53,51,50,52,50,50,52,53,50,53,52,54,51,54,54,47,53,51,50,54,53,52,53,52,52,57,54,52,62,61,75,78,108

pLDDT: mean 81.86, std 15.46, range [37.06, 97.25]